Protein AF-A0A956HG38-F1 (afdb_monomer)

Secondary structure (DSSP, 8-state):
-PPPPHHHHHHTHHHHHHHHHHTT-HHHHHHHHHHHHHHHH---HHHHHHHHHHHHHHH--STT--HHHHHHHHHHHHHIIIIISPPPHHHHHHHHHHHHHHTTTS--SSTT-HHHHHHHHTHHHHHHHHHHHHT-HHHHHHHHHHHS---S----HHHHHHHHHHHHHHH-HHHHGGGS---

Structure (mmCIF, N/CA/C/O backbone):
data_AF-A0A956HG38-F1
#
_entry.id   AF-A0A956HG38-F1
#
loop_
_atom_site.group_PDB
_atom_site.id
_atom_site.type_symbol
_atom_site.label_atom_id
_atom_site.label_alt_id
_atom_site.label_comp_id
_atom_site.label_asym_id
_atom_site.label_entity_id
_atom_site.label_seq_id
_atom_site.pdbx_PDB_ins_code
_atom_site.Cartn_x
_atom_site.Cartn_y
_atom_site.Cartn_z
_atom_site.occupancy
_atom_site.B_iso_or_equiv
_atom_site.auth_seq_id
_atom_site.auth_comp_id
_atom_site.auth_asym_id
_atom_site.auth_atom_id
_atom_site.pdbx_PDB_model_num
ATOM 1 N N . VAL A 1 1 ? 8.604 -16.630 -31.927 1.00 49.53 1 VAL A N 1
ATOM 2 C CA . VAL A 1 1 ? 7.877 -15.345 -31.767 1.00 49.53 1 VAL A CA 1
ATOM 3 C C . VAL A 1 1 ? 8.533 -14.344 -32.700 1.00 49.53 1 VAL A C 1
ATOM 5 O O . VAL A 1 1 ? 9.736 -14.161 -32.573 1.00 49.53 1 VAL A O 1
ATOM 8 N N . ALA A 1 2 ? 7.805 -13.792 -33.674 1.00 52.50 2 ALA A N 1
ATOM 9 C CA . ALA A 1 2 ? 8.362 -12.827 -34.626 1.00 52.50 2 ALA A CA 1
ATOM 10 C C . ALA A 1 2 ? 8.929 -11.596 -33.894 1.00 52.50 2 ALA A C 1
ATOM 12 O O . ALA A 1 2 ? 8.353 -11.152 -32.895 1.00 52.50 2 ALA A O 1
ATOM 13 N N . ALA A 1 3 ? 10.058 -11.071 -34.376 1.00 58.41 3 ALA A N 1
ATOM 14 C CA . ALA A 1 3 ? 10.625 -9.826 -33.874 1.00 58.41 3 ALA A CA 1
ATOM 15 C C . ALA A 1 3 ? 9.595 -8.701 -34.065 1.00 58.41 3 ALA A C 1
ATOM 17 O O . ALA A 1 3 ? 9.049 -8.531 -35.154 1.00 58.41 3 ALA A O 1
ATOM 18 N N . ARG A 1 4 ? 9.265 -7.988 -32.984 1.00 65.38 4 ARG A N 1
ATOM 19 C CA . ARG A 1 4 ? 8.271 -6.906 -33.015 1.00 65.38 4 ARG A CA 1
ATOM 20 C C . ARG A 1 4 ? 8.889 -5.654 -33.634 1.00 65.38 4 ARG A C 1
ATOM 22 O O . ARG A 1 4 ? 10.075 -5.409 -33.432 1.00 65.38 4 ARG A O 1
ATOM 29 N N . ASP A 1 5 ? 8.076 -4.865 -34.339 1.00 76.06 5 ASP A N 1
ATOM 30 C CA . ASP A 1 5 ? 8.468 -3.543 -34.841 1.00 76.06 5 ASP A CA 1
ATOM 31 C C . ASP A 1 5 ? 8.999 -2.682 -33.673 1.00 76.06 5 ASP A C 1
ATOM 33 O O . ASP A 1 5 ? 8.252 -2.435 -32.716 1.00 76.06 5 ASP A O 1
ATOM 37 N N . PRO A 1 6 ? 10.262 -2.218 -33.735 1.00 74.19 6 PRO A N 1
ATOM 38 C CA . PRO A 1 6 ? 10.878 -1.415 -32.682 1.00 74.19 6 PRO A CA 1
ATOM 39 C C . PRO A 1 6 ? 10.089 -0.150 -32.318 1.00 74.19 6 PRO A C 1
ATOM 41 O O . PRO A 1 6 ? 10.033 0.222 -31.146 1.00 74.19 6 PRO A O 1
ATOM 44 N N . LYS A 1 7 ? 9.430 0.499 -33.288 1.00 74.56 7 LYS A N 1
ATOM 45 C CA . LYS A 1 7 ? 8.642 1.720 -33.047 1.00 74.56 7 LYS A CA 1
ATOM 46 C C . LYS A 1 7 ? 7.366 1.427 -32.266 1.00 74.56 7 LYS A C 1
ATOM 48 O O . LYS A 1 7 ? 6.965 2.214 -31.409 1.00 74.56 7 LYS A O 1
ATOM 53 N N . LEU A 1 8 ? 6.717 0.301 -32.557 1.00 76.12 8 LEU A N 1
ATOM 54 C CA . LEU A 1 8 ? 5.540 -0.145 -31.811 1.00 76.12 8 LEU A CA 1
ATOM 55 C C . LEU A 1 8 ? 5.917 -0.601 -30.398 1.00 76.12 8 LEU A C 1
ATOM 57 O O . LEU A 1 8 ? 5.174 -0.311 -29.461 1.00 76.12 8 LEU A O 1
ATOM 61 N N . ASP A 1 9 ? 7.068 -1.260 -30.224 1.00 76.75 9 ASP A N 1
ATOM 62 C CA . ASP A 1 9 ? 7.532 -1.676 -28.894 1.00 76.75 9 ASP A CA 1
ATOM 63 C C . ASP A 1 9 ? 7.852 -0.468 -27.999 1.00 76.75 9 ASP A C 1
ATOM 65 O O . ASP A 1 9 ? 7.471 -0.472 -26.830 1.00 76.75 9 ASP A O 1
ATOM 69 N N . ALA A 1 10 ? 8.439 0.600 -28.556 1.00 77.12 10 ALA A N 1
ATOM 70 C CA . ALA A 1 10 ? 8.682 1.853 -27.834 1.00 77.12 10 ALA A CA 1
ATOM 71 C C . ALA A 1 10 ? 7.375 2.545 -27.405 1.00 77.12 10 ALA A C 1
ATOM 73 O O . ALA A 1 10 ? 7.200 2.886 -26.236 1.00 77.12 10 ALA A O 1
ATOM 74 N N . ARG A 1 11 ? 6.401 2.684 -28.318 1.00 83.06 11 ARG A N 1
ATOM 75 C CA . ARG A 1 11 ? 5.104 3.330 -28.023 1.00 83.06 11 ARG A CA 1
ATOM 76 C C . ARG A 1 11 ? 4.266 2.582 -26.990 1.00 83.06 11 ARG A C 1
ATOM 78 O O . ARG A 1 11 ? 3.464 3.193 -26.291 1.00 83.06 11 ARG A O 1
ATOM 85 N N . LEU A 1 12 ? 4.424 1.263 -26.909 1.00 90.69 12 LEU A N 1
ATOM 86 C CA . LEU A 1 12 ? 3.656 0.405 -26.008 1.00 90.69 12 LEU A CA 1
ATOM 87 C C . LEU A 1 12 ? 4.465 -0.060 -24.796 1.00 90.69 12 LEU A C 1
ATOM 89 O O . LEU A 1 12 ? 3.971 -0.898 -24.041 1.00 90.69 12 LEU A O 1
ATOM 93 N N . ALA A 1 13 ? 5.677 0.460 -24.582 1.00 92.00 13 ALA A N 1
ATOM 94 C CA . ALA A 1 13 ? 6.571 -0.021 -23.534 1.00 92.00 13 ALA A CA 1
ATOM 95 C C . ALA A 1 13 ? 5.921 0.049 -22.145 1.00 92.00 13 ALA A C 1
ATOM 97 O O . ALA A 1 13 ? 5.995 -0.918 -21.386 1.00 92.00 13 ALA A O 1
ATOM 98 N N . VAL A 1 14 ? 5.208 1.140 -21.843 1.00 94.44 14 VAL A N 1
ATOM 99 C CA . VAL A 1 14 ? 4.508 1.297 -20.561 1.00 94.44 14 VAL A CA 1
ATOM 100 C C . VAL A 1 14 ? 3.380 0.279 -20.407 1.00 94.44 14 VAL A C 1
ATOM 102 O O . VAL A 1 14 ? 3.349 -0.463 -19.426 1.00 94.44 14 VAL A O 1
ATOM 105 N N . THR A 1 15 ? 2.492 0.177 -21.400 1.00 95.44 15 THR A N 1
ATOM 106 C CA . THR A 1 15 ? 1.381 -0.789 -21.399 1.00 95.44 15 THR A CA 1
ATOM 107 C C . THR A 1 15 ? 1.889 -2.220 -21.277 1.00 95.44 15 THR A C 1
ATOM 109 O O . THR A 1 15 ? 1.387 -3.001 -20.471 1.00 95.44 15 THR A O 1
ATOM 112 N N . ARG A 1 16 ? 2.932 -2.564 -22.034 1.00 95.00 16 ARG A N 1
ATOM 113 C CA . ARG A 1 16 ? 3.568 -3.877 -21.975 1.00 95.00 16 ARG A CA 1
ATOM 114 C C . ARG A 1 16 ? 4.166 -4.143 -20.599 1.00 95.00 16 ARG A C 1
ATOM 116 O O . ARG A 1 16 ? 3.984 -5.242 -20.088 1.00 95.00 16 ARG A O 1
ATOM 123 N N . GLY A 1 17 ? 4.816 -3.152 -19.993 1.00 96.12 17 GLY A N 1
ATOM 124 C CA . GLY A 1 17 ? 5.355 -3.271 -18.642 1.00 96.12 17 GLY A CA 1
ATOM 125 C C . GLY A 1 17 ? 4.257 -3.534 -17.613 1.00 96.12 17 GLY A C 1
ATOM 126 O O . GLY A 1 17 ? 4.391 -4.432 -16.789 1.00 96.12 17 GLY A O 1
ATOM 127 N N . MET A 1 18 ? 3.118 -2.844 -17.715 1.00 96.88 18 MET A N 1
ATOM 128 C CA . MET A 1 18 ? 1.954 -3.115 -16.862 1.00 96.88 18 MET A CA 1
ATOM 129 C C . MET A 1 18 ? 1.393 -4.530 -17.073 1.00 96.88 18 MET A C 1
ATOM 131 O O . MET A 1 18 ? 1.024 -5.189 -16.104 1.00 96.88 18 MET A O 1
ATOM 135 N N . CYS A 1 19 ? 1.339 -5.024 -18.314 1.00 96.00 19 CYS A N 1
ATOM 136 C CA . CYS A 1 19 ? 0.931 -6.403 -18.593 1.00 96.00 19 CYS A CA 1
ATOM 137 C C . CYS A 1 19 ? 1.920 -7.424 -18.017 1.00 96.00 19 CYS A C 1
ATOM 139 O O . CYS A 1 19 ? 1.486 -8.415 -17.439 1.00 96.00 19 CYS A O 1
ATOM 141 N N . GLU A 1 20 ? 3.229 -7.179 -18.137 1.00 96.44 20 GLU A N 1
ATOM 142 C CA . GLU A 1 20 ? 4.283 -8.011 -17.541 1.00 96.44 20 GLU A CA 1
ATOM 143 C C . GLU A 1 20 ? 4.095 -8.105 -16.015 1.00 96.44 20 GLU A C 1
ATOM 145 O O . GLU A 1 20 ? 4.070 -9.207 -15.468 1.00 96.44 20 GLU A O 1
ATOM 150 N N . MET A 1 21 ? 3.827 -6.982 -15.342 1.00 97.50 21 MET A N 1
ATOM 151 C CA . MET A 1 21 ? 3.524 -6.947 -13.904 1.00 97.50 21 MET A CA 1
ATOM 152 C C . MET A 1 21 ? 2.291 -7.779 -13.520 1.00 97.50 21 MET A C 1
ATOM 154 O O . MET A 1 21 ? 2.310 -8.473 -12.500 1.00 97.50 21 MET A O 1
ATOM 158 N N . LEU A 1 22 ? 1.231 -7.729 -14.334 1.00 95.94 22 LEU A N 1
ATOM 159 C CA . LEU A 1 22 ? -0.016 -8.458 -14.085 1.00 95.94 22 LEU A CA 1
ATOM 160 C C . LEU A 1 22 ? 0.140 -9.978 -14.223 1.00 95.94 22 LEU A C 1
ATOM 162 O O . LEU A 1 22 ? -0.567 -10.716 -13.543 1.00 95.94 22 LEU A O 1
ATOM 166 N N . VAL A 1 23 ? 1.061 -10.448 -15.070 1.00 95.69 23 VAL A N 1
ATOM 167 C CA . VAL A 1 23 ? 1.338 -11.886 -15.261 1.00 95.69 23 VAL A CA 1
ATOM 168 C C . VAL A 1 23 ? 2.473 -12.407 -14.369 1.00 95.69 23 VAL A C 1
ATOM 170 O O . VAL A 1 23 ? 2.989 -13.497 -14.604 1.00 95.69 23 VAL A O 1
ATOM 173 N N . GLY A 1 24 ? 2.880 -11.639 -13.353 1.00 94.75 24 GLY A N 1
ATOM 174 C CA . GLY A 1 24 ? 3.897 -12.048 -12.376 1.00 94.75 24 GLY A CA 1
ATOM 175 C C . GLY A 1 24 ? 5.346 -11.755 -12.770 1.00 94.75 24 GLY A C 1
ATOM 176 O O . GLY A 1 24 ? 6.260 -12.264 -12.127 1.00 94.75 24 GLY A O 1
ATOM 177 N N . ARG A 1 25 ? 5.572 -10.929 -13.797 1.00 97.00 25 ARG A N 1
ATOM 178 C CA . ARG A 1 25 ? 6.892 -10.401 -14.193 1.00 97.00 25 ARG A CA 1
ATOM 179 C C . ARG A 1 25 ? 7.023 -8.928 -13.793 1.00 97.00 25 ARG A C 1
ATOM 181 O O . ARG A 1 25 ? 7.245 -8.043 -14.622 1.00 97.00 25 ARG A O 1
ATOM 188 N N . CYS A 1 26 ? 6.822 -8.663 -12.510 1.00 97.25 26 CYS A N 1
ATOM 189 C CA . CYS A 1 26 ? 6.911 -7.356 -11.878 1.00 97.25 26 CYS A CA 1
ATOM 190 C C . CYS A 1 26 ? 8.256 -6.657 -12.124 1.00 97.25 26 CYS A C 1
ATOM 192 O O . CYS A 1 26 ? 8.255 -5.489 -12.522 1.00 97.25 26 CYS A O 1
ATOM 194 N N . GLN A 1 27 ? 9.400 -7.333 -11.949 1.00 97.62 27 GLN A N 1
ATOM 195 C CA . GLN A 1 27 ? 10.702 -6.665 -12.109 1.00 97.62 27 GLN A CA 1
ATOM 196 C C . GLN A 1 27 ? 10.998 -6.327 -13.570 1.00 97.62 27 GLN A C 1
ATOM 198 O O . GLN A 1 27 ? 11.537 -5.257 -13.856 1.00 97.62 27 GLN A O 1
ATOM 203 N N . ASP A 1 28 ? 10.618 -7.207 -14.500 1.00 96.69 28 ASP A N 1
ATOM 204 C CA . ASP A 1 28 ? 10.718 -6.921 -15.935 1.00 96.69 28 ASP A CA 1
ATOM 205 C C . ASP A 1 28 ? 9.870 -5.710 -16.319 1.00 96.69 28 ASP A C 1
ATOM 207 O O . ASP A 1 28 ? 10.372 -4.784 -16.963 1.00 96.69 28 ASP A O 1
ATOM 211 N N . GLY A 1 29 ? 8.618 -5.679 -15.854 1.00 96.88 29 GLY A N 1
ATOM 212 C CA . GLY A 1 29 ? 7.723 -4.561 -16.104 1.00 96.88 29 GLY A CA 1
ATOM 213 C C . GLY A 1 29 ? 8.260 -3.250 -15.534 1.00 96.88 29 GLY A C 1
ATOM 214 O O . GLY A 1 29 ? 8.259 -2.238 -16.235 1.00 96.88 29 GLY A O 1
ATOM 215 N N . LYS A 1 30 ? 8.787 -3.255 -14.297 1.00 97.75 30 LYS A N 1
ATOM 216 C CA . LYS A 1 30 ? 9.396 -2.061 -13.685 1.00 97.75 30 LYS A CA 1
ATOM 217 C C . LYS A 1 30 ? 10.586 -1.561 -14.495 1.00 97.75 30 LYS A C 1
ATOM 219 O O . LYS A 1 30 ? 10.639 -0.376 -14.813 1.00 97.75 30 LYS A O 1
ATOM 224 N N . ARG A 1 31 ? 11.510 -2.452 -14.874 1.00 97.50 31 ARG A N 1
ATOM 225 C CA . ARG A 1 31 ? 12.676 -2.090 -15.699 1.00 97.50 31 ARG A CA 1
ATOM 226 C C . ARG A 1 31 ? 12.258 -1.489 -17.033 1.00 97.50 31 ARG A C 1
ATOM 228 O O . ARG A 1 31 ? 12.815 -0.471 -17.434 1.00 97.50 31 ARG A O 1
ATOM 235 N N . ARG A 1 32 ? 11.270 -2.086 -17.706 1.00 96.25 32 ARG A N 1
ATOM 236 C CA . ARG A 1 32 ? 10.756 -1.582 -18.984 1.00 96.25 32 ARG A CA 1
ATOM 237 C C . ARG A 1 32 ? 10.176 -0.177 -18.844 1.00 96.25 32 ARG A C 1
ATOM 239 O O . ARG A 1 32 ? 10.509 0.692 -19.643 1.00 96.25 32 ARG A O 1
ATOM 246 N N . ILE A 1 33 ? 9.330 0.040 -17.838 1.00 97.12 33 ILE A N 1
ATOM 247 C CA . ILE A 1 33 ? 8.699 1.342 -17.595 1.00 97.12 33 ILE A CA 1
ATOM 248 C C . ILE A 1 33 ? 9.748 2.393 -17.226 1.00 97.12 33 ILE A C 1
ATOM 250 O O . ILE A 1 33 ? 9.752 3.473 -17.810 1.00 97.12 33 ILE A O 1
ATOM 254 N N . ALA A 1 34 ? 10.660 2.077 -16.303 1.00 97.50 34 ALA A N 1
ATOM 255 C CA . ALA A 1 34 ? 11.712 3.000 -15.889 1.00 97.50 34 ALA A CA 1
ATOM 256 C C . ALA A 1 34 ? 12.604 3.396 -17.074 1.00 97.50 34 ALA A C 1
ATOM 258 O O . ALA A 1 34 ? 12.871 4.577 -17.272 1.00 97.50 34 ALA A O 1
ATOM 259 N N . ARG A 1 35 ? 13.006 2.423 -17.901 1.00 96.00 35 ARG A N 1
ATOM 260 C CA . ARG A 1 35 ? 13.781 2.675 -19.118 1.00 96.00 35 ARG A CA 1
ATOM 261 C C . ARG A 1 35 ? 13.039 3.595 -20.087 1.00 96.00 35 ARG A C 1
ATOM 263 O O . ARG A 1 35 ? 13.630 4.554 -20.563 1.00 96.00 35 ARG A O 1
ATOM 270 N N . TRP A 1 36 ? 11.753 3.345 -20.332 1.00 95.50 36 TRP A N 1
ATOM 271 C CA . TRP A 1 36 ? 10.947 4.195 -21.210 1.00 95.50 36 TRP A CA 1
ATOM 272 C C . TRP A 1 36 ? 10.886 5.644 -20.710 1.00 95.50 36 TRP A C 1
ATOM 274 O O . TRP A 1 36 ? 11.104 6.565 -21.488 1.00 95.50 36 TRP A O 1
ATOM 284 N N . TYR A 1 37 ? 10.664 5.867 -19.410 1.00 95.88 37 TYR A N 1
ATOM 285 C CA . TYR A 1 37 ? 10.679 7.225 -18.853 1.00 95.88 37 TYR A CA 1
ATOM 286 C C . TYR A 1 37 ? 12.055 7.893 -18.987 1.00 95.88 37 TYR A C 1
ATOM 288 O O . TYR A 1 37 ? 12.127 9.086 -19.287 1.00 95.88 37 TYR A O 1
ATOM 296 N N . GLN A 1 38 ? 13.145 7.147 -18.800 1.00 95.81 38 GLN A N 1
ATOM 297 C CA . GLN A 1 38 ? 14.496 7.679 -18.994 1.00 95.81 38 GLN A CA 1
ATOM 298 C C . GLN A 1 38 ? 14.739 8.082 -20.452 1.00 95.81 38 GLN A C 1
ATOM 300 O O . GLN A 1 38 ? 15.140 9.211 -20.705 1.00 95.81 38 GLN A O 1
ATOM 305 N N . GLU A 1 39 ? 14.465 7.189 -21.402 1.00 93.25 39 GLU A N 1
ATOM 306 C CA . GLU A 1 39 ? 14.799 7.387 -22.818 1.00 93.25 39 GLU A CA 1
ATOM 307 C C . GLU A 1 39 ? 13.849 8.376 -23.515 1.00 93.25 39 GLU A C 1
ATOM 309 O O . GLU A 1 39 ? 14.304 9.270 -24.223 1.00 93.25 39 GLU A O 1
ATOM 314 N N . GLU A 1 40 ? 12.537 8.263 -23.292 1.00 92.75 40 GLU A N 1
ATOM 315 C CA . GLU A 1 40 ? 11.526 9.009 -24.061 1.00 92.75 40 GLU A CA 1
ATOM 316 C C . GLU A 1 40 ? 11.105 10.324 -23.398 1.00 92.75 40 GLU A C 1
ATOM 318 O O . GLU A 1 40 ? 10.642 11.242 -24.071 1.00 92.75 40 GLU A O 1
ATOM 323 N N . THR A 1 41 ? 11.246 10.433 -22.072 1.00 92.38 41 THR A N 1
ATOM 324 C CA . THR A 1 41 ? 10.867 11.651 -21.328 1.00 92.38 41 THR A CA 1
ATOM 325 C C . THR A 1 41 ? 12.059 12.376 -20.709 1.00 92.38 41 THR A C 1
ATOM 327 O O . THR A 1 41 ? 11.870 13.387 -20.036 1.00 92.38 41 THR A O 1
ATOM 330 N N . ASN A 1 42 ? 13.281 11.871 -20.930 1.00 94.69 42 ASN A N 1
ATOM 331 C CA . ASN A 1 42 ? 14.518 12.376 -20.331 1.00 94.69 42 ASN A CA 1
ATOM 332 C C . ASN A 1 42 ? 14.429 12.498 -18.794 1.00 94.69 42 ASN A C 1
ATOM 334 O O . ASN A 1 42 ? 14.944 13.437 -18.182 1.00 94.69 42 ASN A O 1
ATOM 338 N N . MET A 1 43 ? 13.701 11.574 -18.159 1.00 96.50 43 MET A N 1
ATOM 339 C CA . MET A 1 43 ? 13.501 11.570 -16.713 1.00 96.50 43 MET A CA 1
ATOM 340 C C . MET A 1 43 ? 14.752 11.051 -16.004 1.00 96.50 43 MET A C 1
ATOM 342 O O . MET A 1 43 ? 15.304 10.022 -16.390 1.00 96.50 43 MET A O 1
ATOM 346 N N . HIS A 1 44 ? 15.157 11.713 -14.913 1.00 96.12 44 HIS A N 1
ATOM 347 C CA . HIS A 1 44 ? 16.272 11.249 -14.082 1.00 96.12 44 HIS A CA 1
ATOM 348 C C . HIS A 1 44 ? 16.062 9.785 -13.630 1.00 96.12 44 HIS A C 1
ATOM 350 O O . HIS A 1 44 ? 14.938 9.451 -13.228 1.00 96.12 44 HIS A O 1
ATOM 356 N N . PRO A 1 45 ? 17.099 8.919 -13.639 1.00 94.94 45 PRO A N 1
ATOM 357 C CA . PRO A 1 45 ? 16.948 7.485 -13.376 1.00 94.94 45 PRO A CA 1
ATOM 358 C C . PRO A 1 45 ? 16.211 7.145 -12.079 1.00 94.94 45 PRO A C 1
ATOM 360 O O . PRO A 1 45 ? 15.334 6.282 -12.077 1.00 94.94 45 PRO A O 1
ATOM 363 N N . GLU A 1 46 ? 16.501 7.864 -10.995 1.00 91.62 46 GLU A N 1
ATOM 364 C CA . GLU A 1 46 ? 15.844 7.664 -9.696 1.00 91.62 46 GLU A CA 1
ATOM 365 C C . GLU A 1 46 ? 14.341 7.966 -9.757 1.00 91.62 46 GLU A C 1
ATOM 367 O O . GLU A 1 46 ? 13.517 7.181 -9.288 1.00 91.62 46 GLU A O 1
ATOM 372 N N . ARG A 1 47 ? 13.955 9.066 -10.417 1.00 92.00 47 ARG A N 1
ATOM 373 C CA . ARG A 1 47 ? 12.546 9.443 -10.583 1.00 92.00 47 ARG A CA 1
ATOM 374 C C . ARG A 1 47 ? 11.807 8.460 -11.491 1.00 92.00 47 ARG A C 1
ATOM 376 O O . ARG A 1 47 ? 10.645 8.139 -11.233 1.00 92.00 47 ARG A O 1
ATOM 383 N N . ALA A 1 48 ? 12.476 7.952 -12.523 1.00 95.81 48 ALA A N 1
ATOM 384 C CA . ALA A 1 48 ? 11.922 6.933 -13.406 1.00 95.81 48 ALA A CA 1
ATOM 385 C C . ALA A 1 48 ? 11.696 5.605 -12.668 1.00 95.81 48 ALA A C 1
ATOM 387 O O . ALA A 1 48 ? 10.646 4.980 -12.833 1.00 95.81 48 ALA A O 1
ATOM 388 N N . ALA A 1 49 ? 12.636 5.205 -11.806 1.00 94.38 49 ALA A N 1
ATOM 389 C CA . ALA A 1 49 ? 12.496 4.028 -10.954 1.00 94.38 49 ALA A CA 1
ATOM 390 C C . ALA A 1 49 ? 11.333 4.178 -9.956 1.00 94.38 49 ALA A C 1
ATOM 392 O O . ALA A 1 49 ? 10.479 3.293 -9.889 1.00 94.38 49 ALA A O 1
ATOM 393 N N . ALA A 1 50 ? 11.232 5.316 -9.263 1.00 91.88 50 ALA A N 1
ATOM 394 C CA . 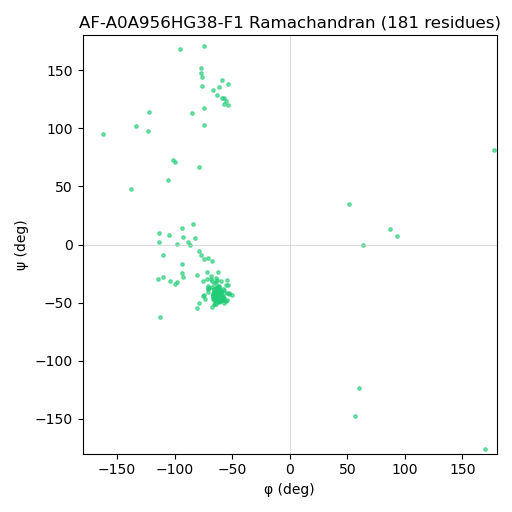ALA A 1 50 ? 10.132 5.601 -8.335 1.00 91.88 50 ALA A CA 1
ATOM 395 C C . ALA A 1 50 ? 8.758 5.643 -9.035 1.00 91.88 50 ALA A C 1
ATOM 397 O O . ALA A 1 50 ? 7.749 5.172 -8.503 1.00 91.88 50 ALA A O 1
ATOM 398 N N . THR A 1 51 ? 8.709 6.153 -10.270 1.00 94.31 51 THR A N 1
ATOM 399 C CA . THR A 1 51 ? 7.489 6.149 -11.093 1.00 94.31 51 THR A CA 1
ATOM 400 C C . THR A 1 51 ? 7.081 4.722 -11.464 1.00 94.31 51 THR A C 1
ATOM 402 O O . THR A 1 51 ? 5.917 4.345 -11.308 1.00 94.31 51 THR A O 1
ATOM 405 N N . ALA A 1 52 ? 8.034 3.897 -11.908 1.00 96.31 52 ALA A N 1
ATOM 406 C CA . ALA A 1 52 ? 7.784 2.489 -12.204 1.00 96.31 52 ALA A CA 1
ATOM 407 C C . ALA A 1 52 ? 7.326 1.708 -10.960 1.00 96.31 52 ALA A C 1
ATOM 409 O O . ALA A 1 52 ? 6.436 0.865 -11.065 1.00 96.31 52 ALA A O 1
ATOM 410 N N . GLU A 1 53 ? 7.882 2.012 -9.787 1.00 94.88 53 GLU A N 1
ATOM 411 C CA . GLU A 1 53 ? 7.476 1.430 -8.505 1.00 94.88 53 GLU A CA 1
ATOM 412 C C . GLU A 1 53 ? 6.054 1.841 -8.095 1.00 94.88 53 GLU A C 1
ATOM 414 O O . GLU A 1 53 ? 5.247 0.997 -7.703 1.00 94.88 53 GLU A O 1
ATOM 419 N N . SER A 1 54 ? 5.696 3.113 -8.269 1.00 93.44 54 SER A N 1
ATOM 420 C CA . SER A 1 54 ? 4.333 3.590 -8.007 1.00 93.44 54 SER A CA 1
ATOM 421 C C . SER A 1 54 ? 3.304 2.894 -8.905 1.00 93.44 54 SER A C 1
ATOM 423 O O . SER A 1 54 ? 2.224 2.517 -8.449 1.00 93.44 54 SER A O 1
ATOM 425 N N . ILE A 1 55 ? 3.646 2.645 -10.173 1.00 96.19 55 ILE A N 1
ATOM 426 C CA . ILE A 1 55 ? 2.809 1.843 -11.077 1.00 96.19 55 ILE A CA 1
ATOM 427 C C . ILE A 1 55 ? 2.751 0.384 -10.602 1.00 96.19 55 ILE A C 1
ATOM 429 O O . ILE A 1 55 ? 1.664 -0.204 -10.553 1.00 96.19 55 ILE A O 1
ATOM 433 N N . ALA A 1 56 ? 3.890 -0.189 -10.209 1.00 96.25 56 ALA A N 1
ATOM 434 C CA . ALA A 1 56 ? 3.997 -1.557 -9.710 1.00 96.25 56 ALA A CA 1
ATOM 435 C C . ALA A 1 56 ? 3.121 -1.813 -8.477 1.00 96.25 56 ALA A C 1
ATOM 437 O O . ALA A 1 56 ? 2.470 -2.857 -8.427 1.00 96.25 56 ALA A O 1
ATOM 438 N N . ALA A 1 57 ? 2.999 -0.848 -7.559 1.00 94.81 57 ALA A N 1
ATOM 439 C CA . ALA A 1 57 ? 2.101 -0.942 -6.404 1.00 94.81 57 ALA A CA 1
ATOM 440 C C . ALA A 1 57 ? 0.646 -1.252 -6.809 1.00 94.81 57 ALA A C 1
ATOM 442 O O . ALA A 1 57 ? -0.065 -1.960 -6.101 1.00 94.81 57 ALA A O 1
ATOM 443 N N . THR A 1 58 ? 0.209 -0.802 -7.990 1.00 94.62 58 THR A N 1
ATOM 444 C CA . THR A 1 58 ? -1.149 -1.066 -8.497 1.00 94.62 58 THR A CA 1
ATOM 445 C C . THR A 1 58 ? -1.235 -2.312 -9.383 1.00 94.62 58 THR A C 1
ATOM 447 O O . THR A 1 58 ? -2.284 -2.962 -9.444 1.00 94.62 58 THR A O 1
ATOM 450 N N . ARG A 1 59 ? -0.147 -2.686 -10.074 1.00 95.44 59 ARG A N 1
ATOM 451 C CA . ARG A 1 59 ? -0.166 -3.690 -11.159 1.00 95.44 59 ARG A CA 1
ATOM 452 C C . ARG A 1 59 ? 0.517 -5.008 -10.847 1.00 95.44 59 ARG A C 1
ATOM 454 O O . ARG A 1 59 ? 0.113 -6.015 -11.418 1.00 95.44 59 ARG A O 1
ATOM 461 N N . CYS A 1 60 ? 1.518 -5.037 -9.976 1.00 95.62 60 CYS A N 1
ATOM 462 C CA . CYS A 1 60 ? 2.247 -6.270 -9.711 1.00 95.62 60 CYS A CA 1
ATOM 463 C C . CYS A 1 60 ? 1.355 -7.304 -9.024 1.00 95.62 60 CYS A C 1
ATOM 465 O O . CYS A 1 60 ? 0.604 -6.990 -8.093 1.00 95.62 60 CYS A O 1
ATOM 467 N N . ARG A 1 61 ? 1.401 -8.541 -9.525 1.00 89.50 61 ARG A N 1
ATOM 468 C CA . ARG A 1 61 ? 0.645 -9.684 -9.003 1.00 89.50 61 ARG A CA 1
ATOM 469 C C . ARG A 1 61 ? 1.573 -10.891 -8.874 1.00 89.50 61 ARG A C 1
ATOM 471 O O . ARG A 1 61 ? 1.863 -11.556 -9.860 1.00 89.50 61 ARG A O 1
ATOM 478 N N . GLY A 1 62 ? 2.022 -11.180 -7.651 1.00 86.50 62 GLY A N 1
ATOM 479 C CA . GLY A 1 62 ? 2.842 -12.361 -7.355 1.00 86.50 62 GLY A CA 1
ATOM 480 C C . GLY A 1 62 ? 4.132 -12.447 -8.182 1.00 86.50 62 GLY A C 1
ATOM 481 O O . GLY A 1 62 ? 4.732 -11.424 -8.519 1.00 86.50 62 GLY A O 1
ATOM 482 N N . GLY A 1 63 ? 4.555 -13.677 -8.481 1.00 92.88 63 GLY A N 1
ATOM 483 C CA . GLY A 1 63 ? 5.737 -13.968 -9.292 1.00 92.88 63 GLY A CA 1
ATOM 484 C C . GLY A 1 63 ? 7.027 -13.409 -8.691 1.00 92.88 63 GLY A C 1
ATOM 485 O O . GLY A 1 63 ? 7.344 -13.708 -7.543 1.00 92.88 63 GLY A O 1
ATOM 486 N N . ASP A 1 64 ? 7.750 -12.587 -9.450 1.00 95.50 64 ASP A N 1
ATOM 487 C CA . ASP A 1 64 ? 9.025 -11.971 -9.041 1.00 95.50 64 ASP A CA 1
ATOM 488 C C . ASP A 1 64 ? 8.861 -10.667 -8.218 1.00 95.50 64 ASP A C 1
ATOM 490 O O . ASP A 1 64 ? 9.795 -9.870 -8.090 1.00 95.50 64 ASP A O 1
ATOM 494 N N . SER A 1 65 ? 7.671 -10.416 -7.662 1.00 95.31 65 SER A N 1
ATOM 495 C CA . SER A 1 65 ? 7.414 -9.271 -6.778 1.00 95.31 65 SER A CA 1
ATOM 496 C C . SER A 1 65 ? 8.261 -9.353 -5.502 1.00 95.31 65 SER A C 1
ATOM 498 O O . SER A 1 65 ? 8.228 -10.355 -4.786 1.00 95.31 65 SER A O 1
ATOM 500 N N . THR A 1 66 ? 8.981 -8.278 -5.178 1.00 95.81 66 THR A N 1
ATOM 501 C CA . THR A 1 66 ? 9.781 -8.185 -3.947 1.00 95.81 66 THR A CA 1
ATOM 502 C C . THR A 1 66 ? 8.908 -7.971 -2.704 1.00 95.81 66 THR A C 1
ATOM 504 O O . THR A 1 66 ? 7.713 -7.682 -2.793 1.00 95.81 66 THR A O 1
ATOM 507 N N . GLU A 1 67 ? 9.504 -8.063 -1.511 1.00 96.38 67 GLU A N 1
ATOM 508 C CA . GLU A 1 67 ? 8.835 -7.670 -0.262 1.00 96.38 67 GLU A CA 1
ATOM 509 C C . GLU A 1 67 ? 8.356 -6.215 -0.291 1.00 96.38 67 GLU A C 1
ATOM 511 O O . GLU A 1 67 ? 7.234 -5.938 0.129 1.00 96.38 67 GLU A O 1
ATOM 516 N N . ARG A 1 68 ? 9.155 -5.309 -0.869 1.00 95.88 68 ARG A N 1
ATOM 517 C CA . ARG A 1 68 ? 8.779 -3.906 -1.066 1.00 95.88 68 ARG A CA 1
ATOM 518 C C . ARG A 1 68 ? 7.573 -3.769 -1.994 1.00 95.88 68 ARG A C 1
ATOM 520 O O . ARG A 1 68 ? 6.618 -3.091 -1.636 1.00 95.88 68 ARG A O 1
ATOM 527 N N . ASP A 1 69 ? 7.569 -4.467 -3.131 1.00 96.62 69 ASP A N 1
ATOM 528 C CA . ASP A 1 69 ? 6.441 -4.426 -4.077 1.00 96.62 69 ASP A CA 1
ATOM 529 C C . ASP A 1 69 ? 5.137 -4.899 -3.419 1.00 96.62 69 ASP A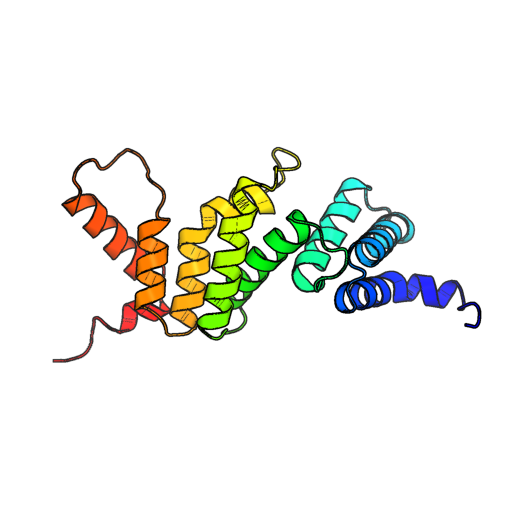 C 1
ATOM 531 O O . ASP A 1 69 ? 4.075 -4.302 -3.604 1.00 96.62 69 ASP A O 1
ATOM 535 N N . ARG A 1 70 ? 5.220 -5.958 -2.606 1.00 96.62 70 ARG A N 1
ATOM 536 C CA . ARG A 1 70 ? 4.079 -6.490 -1.853 1.00 96.62 70 ARG A CA 1
ATOM 537 C C . ARG A 1 70 ? 3.579 -5.525 -0.780 1.00 96.62 70 ARG A C 1
ATOM 539 O O . ARG A 1 70 ? 2.370 -5.330 -0.674 1.00 96.62 70 ARG A O 1
ATOM 546 N N . LEU A 1 71 ? 4.484 -4.886 -0.037 1.00 97.25 71 LEU A N 1
ATOM 547 C CA . LEU A 1 71 ? 4.130 -3.876 0.960 1.00 97.25 71 LEU A CA 1
ATOM 548 C C . LEU A 1 71 ? 3.430 -2.673 0.317 1.00 97.25 71 LEU A C 1
ATOM 550 O O . LEU A 1 71 ? 2.357 -2.271 0.760 1.00 97.25 71 LEU A O 1
ATOM 554 N N . LEU A 1 72 ? 4.009 -2.124 -0.752 1.00 96.44 72 LEU A N 1
ATOM 555 C CA . LEU A 1 72 ? 3.446 -0.963 -1.441 1.00 96.44 72 LEU A CA 1
ATOM 556 C C . LEU A 1 72 ? 2.088 -1.281 -2.073 1.00 96.44 72 LEU A C 1
ATOM 558 O O . LEU A 1 72 ? 1.177 -0.456 -2.016 1.00 96.44 72 LEU A O 1
ATOM 562 N N . ARG A 1 73 ? 1.911 -2.497 -2.603 1.00 96.62 73 ARG A N 1
ATOM 563 C CA . ARG A 1 73 ? 0.600 -2.980 -3.052 1.00 96.62 73 ARG A CA 1
ATOM 564 C C . ARG A 1 73 ? -0.402 -3.065 -1.906 1.00 96.62 73 ARG A C 1
ATOM 566 O O . ARG A 1 73 ? -1.538 -2.641 -2.076 1.00 96.62 73 ARG A O 1
ATOM 573 N N . ALA A 1 74 ? -0.005 -3.586 -0.748 1.00 97.44 74 ALA A N 1
ATOM 574 C CA . ALA A 1 74 ? -0.883 -3.659 0.416 1.00 97.44 74 ALA A CA 1
ATOM 575 C C . ALA A 1 74 ? -1.340 -2.260 0.873 1.00 97.44 74 ALA A C 1
ATOM 577 O O . ALA A 1 74 ? -2.530 -2.044 1.094 1.00 97.44 74 ALA A O 1
ATOM 578 N N . TYR A 1 75 ? -0.427 -1.285 0.928 1.00 97.62 75 TYR A N 1
ATOM 579 C CA . TYR A 1 75 ? -0.776 0.114 1.205 1.00 97.62 75 TYR A CA 1
ATOM 580 C C . TYR A 1 75 ? -1.712 0.702 0.151 1.00 97.62 75 TYR A C 1
ATOM 582 O O . TYR A 1 75 ? -2.679 1.380 0.502 1.00 97.62 75 TYR A O 1
ATOM 590 N N . TYR A 1 76 ? -1.461 0.415 -1.128 1.00 96.62 76 TYR A N 1
ATOM 591 C CA . TYR A 1 76 ? -2.339 0.844 -2.207 1.00 96.62 76 TYR A CA 1
ATOM 592 C C . TYR A 1 76 ? -3.749 0.259 -2.064 1.00 96.62 76 TYR A C 1
AT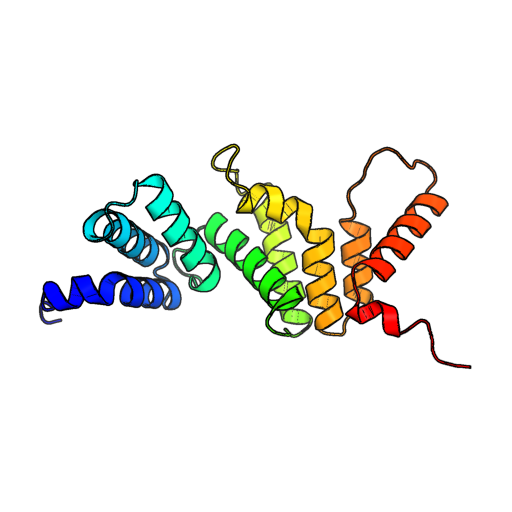OM 594 O O . TYR A 1 76 ? -4.705 1.020 -2.107 1.00 96.62 76 TYR A O 1
ATOM 602 N N . GLU A 1 77 ? -3.902 -1.049 -1.837 1.00 97.25 77 GLU A N 1
ATOM 603 C CA . GLU A 1 77 ? -5.219 -1.690 -1.692 1.00 97.25 77 GLU A CA 1
ATOM 604 C C . GLU A 1 77 ? -6.012 -1.138 -0.497 1.00 97.25 77 GLU A C 1
ATOM 606 O O . GLU A 1 77 ? -7.225 -0.948 -0.599 1.00 97.25 77 GLU A O 1
ATOM 611 N N . LEU A 1 78 ? -5.338 -0.831 0.619 1.00 98.06 78 LEU A N 1
ATOM 612 C CA . LEU A 1 78 ? -5.966 -0.180 1.774 1.00 98.06 78 LEU A CA 1
ATOM 613 C C . LEU A 1 78 ? -6.417 1.249 1.444 1.00 98.06 78 LEU A C 1
ATOM 615 O O . LEU A 1 78 ? -7.537 1.625 1.779 1.00 98.06 78 LEU A O 1
ATOM 619 N N . SER A 1 79 ? -5.566 2.034 0.779 1.00 97.38 79 SER A N 1
ATOM 620 C CA . SER A 1 79 ? -5.876 3.413 0.379 1.00 97.38 79 SER A CA 1
ATOM 621 C C . SER A 1 79 ? -7.003 3.468 -0.657 1.00 97.38 79 SER A C 1
ATOM 623 O O . SER A 1 79 ? -7.966 4.220 -0.506 1.00 97.38 79 SER A O 1
ATOM 625 N N . ASP A 1 80 ? -6.940 2.602 -1.667 1.00 97.19 80 ASP A N 1
ATOM 626 C CA . ASP A 1 80 ? -7.991 2.416 -2.662 1.00 97.19 80 ASP A CA 1
ATOM 627 C C . ASP A 1 80 ? -9.313 2.039 -1.982 1.00 97.19 80 ASP A C 1
ATOM 629 O O . ASP A 1 80 ? -10.341 2.662 -2.245 1.00 97.19 80 ASP A O 1
ATOM 633 N N . GLY A 1 81 ? -9.268 1.094 -1.036 1.00 97.75 81 GLY A N 1
ATOM 634 C CA . GLY A 1 81 ? -10.423 0.655 -0.258 1.00 97.75 81 GLY A CA 1
ATOM 635 C C . GLY A 1 81 ? -11.022 1.702 0.674 1.00 97.75 81 GLY A C 1
ATOM 636 O O . GLY A 1 81 ? -12.240 1.730 0.860 1.00 97.75 81 GLY A O 1
ATOM 637 N N . ALA A 1 82 ? -10.190 2.577 1.232 1.00 97.44 82 ALA A N 1
ATOM 638 C CA . ALA A 1 82 ? -10.621 3.681 2.075 1.00 97.44 82 ALA A CA 1
ATOM 639 C C . ALA A 1 82 ? -11.277 4.803 1.254 1.00 97.44 82 ALA A C 1
ATOM 641 O O . ALA A 1 82 ? -12.359 5.284 1.602 1.00 97.44 82 ALA A O 1
ATOM 642 N N . 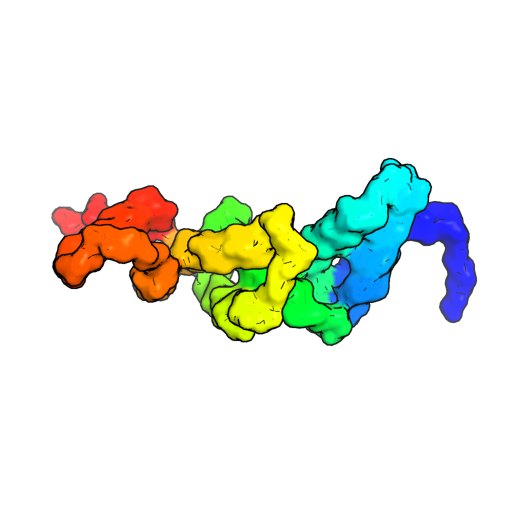PHE A 1 83 ? -10.660 5.208 0.140 1.00 96.19 83 PHE A N 1
ATOM 643 C CA . PHE A 1 83 ? -10.972 6.498 -0.486 1.00 96.19 83 PHE A CA 1
ATOM 644 C C . PHE A 1 83 ? -11.622 6.402 -1.863 1.0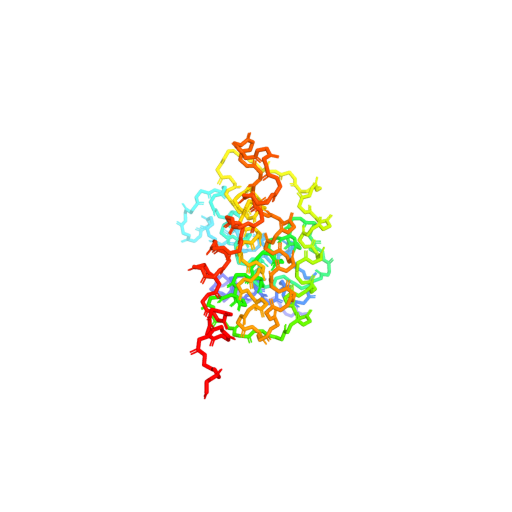0 96.19 83 PHE A C 1
ATOM 646 O O . PHE A 1 83 ? -12.456 7.246 -2.190 1.00 96.19 83 PHE A O 1
ATOM 653 N N . MET A 1 84 ? -11.347 5.358 -2.641 1.00 96.06 84 MET A N 1
ATOM 654 C CA . MET A 1 84 ? -11.758 5.302 -4.046 1.00 96.06 84 MET A CA 1
ATOM 655 C C . MET A 1 84 ? -12.821 4.233 -4.287 1.00 96.06 84 MET A C 1
ATOM 657 O O . MET A 1 84 ? -13.963 4.553 -4.621 1.00 96.06 84 MET A O 1
ATOM 661 N N . ASN A 1 85 ? -12.480 2.971 -4.044 1.00 95.75 85 ASN A N 1
ATOM 662 C CA . ASN A 1 85 ? -13.272 1.813 -4.431 1.00 95.75 85 ASN A CA 1
ATOM 663 C C . ASN A 1 85 ? -13.6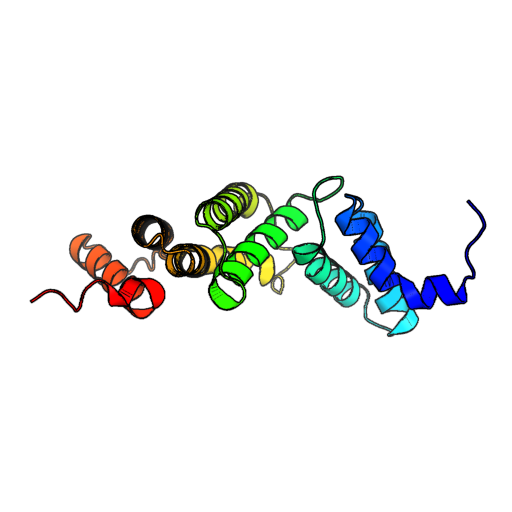27 0.978 -3.204 1.00 95.75 85 ASN A C 1
ATOM 665 O O . ASN A 1 85 ? -12.754 0.371 -2.596 1.00 95.75 85 ASN A O 1
ATOM 669 N N . LYS A 1 86 ? -14.916 0.893 -2.853 1.00 95.69 86 LYS A N 1
ATOM 670 C CA . LYS A 1 86 ? -15.359 0.080 -1.708 1.00 95.69 86 LYS A CA 1
ATOM 671 C C . LYS A 1 86 ? -14.920 -1.381 -1.893 1.00 95.69 86 LYS A C 1
ATOM 673 O O . LYS A 1 86 ? -15.330 -2.031 -2.853 1.00 95.69 86 LYS A O 1
ATOM 678 N N . LYS A 1 87 ? -14.128 -1.895 -0.949 1.00 96.94 87 LYS A N 1
ATOM 679 C CA . LYS A 1 87 ? -13.694 -3.300 -0.882 1.00 96.94 87 LYS A CA 1
ATOM 680 C C . LYS A 1 87 ? -14.604 -4.105 0.045 1.00 96.94 87 LYS A C 1
ATOM 682 O O . LYS A 1 87 ? -15.390 -3.546 0.813 1.00 96.94 87 LYS A O 1
ATOM 687 N N . ARG A 1 88 ? -14.477 -5.431 0.010 1.00 98.06 88 ARG A N 1
ATOM 688 C CA . ARG A 1 88 ? -15.046 -6.319 1.032 1.00 98.06 88 ARG A CA 1
ATOM 689 C C . ARG A 1 88 ? -14.169 -6.290 2.291 1.00 98.06 88 ARG A C 1
ATOM 691 O O . ARG A 1 88 ? -12.950 -6.165 2.163 1.00 98.06 88 ARG A O 1
ATOM 698 N N . PRO A 1 89 ? -14.728 -6.526 3.494 1.00 97.69 89 PRO A N 1
ATOM 699 C CA . PRO A 1 89 ? -13.940 -6.533 4.731 1.00 97.69 89 PRO A CA 1
ATOM 700 C C . PRO A 1 89 ? -12.721 -7.466 4.673 1.00 97.69 89 PRO A C 1
ATOM 702 O O . PRO A 1 89 ? -11.616 -7.066 5.029 1.00 97.69 89 PRO A O 1
ATOM 705 N N . LYS A 1 90 ? -12.887 -8.673 4.110 1.00 98.06 90 LYS A N 1
ATOM 706 C CA . LYS A 1 90 ? -11.795 -9.649 3.945 1.00 98.06 90 LYS A CA 1
ATOM 707 C C . LYS A 1 90 ? -10.634 -9.136 3.086 1.00 98.06 90 LYS A C 1
ATOM 709 O O . LYS A 1 90 ? -9.498 -9.536 3.312 1.00 98.06 90 LYS A O 1
ATOM 714 N N . GLU A 1 91 ? -10.897 -8.267 2.112 1.00 98.12 91 GLU A N 1
ATOM 715 C CA . GLU A 1 91 ? -9.854 -7.694 1.250 1.00 98.12 91 GLU A CA 1
ATOM 716 C C . GLU A 1 91 ? -9.039 -6.642 2.010 1.00 98.12 91 GLU A C 1
ATOM 718 O O . GLU A 1 91 ? -7.811 -6.691 1.978 1.00 98.12 91 GLU A O 1
ATOM 723 N N . CYS A 1 92 ? -9.704 -5.768 2.780 1.00 98.44 92 CYS A N 1
ATOM 724 C CA . CYS A 1 92 ? -9.025 -4.837 3.688 1.00 98.44 92 CYS A CA 1
ATOM 725 C C . CYS A 1 92 ? -8.190 -5.590 4.740 1.00 98.44 92 CYS A C 1
ATOM 727 O O . CYS A 1 92 ? -7.041 -5.237 4.989 1.00 98.44 92 CYS A O 1
ATOM 729 N N . GLN A 1 93 ? -8.739 -6.657 5.334 1.00 98.38 93 GLN A N 1
ATOM 730 C CA . GLN A 1 93 ? -8.038 -7.477 6.331 1.00 98.38 93 GLN A CA 1
ATOM 731 C C . GLN A 1 93 ? -6.804 -8.172 5.745 1.00 98.38 93 GLN A C 1
ATOM 733 O O . GLN A 1 93 ? -5.749 -8.174 6.377 1.00 98.38 93 GLN A O 1
ATOM 738 N N . ALA A 1 94 ? -6.910 -8.731 4.536 1.00 98.19 94 ALA A N 1
ATOM 739 C CA . ALA A 1 94 ? -5.783 -9.373 3.866 1.00 98.19 94 ALA A CA 1
ATOM 740 C C . ALA A 1 94 ? -4.653 -8.374 3.571 1.00 98.19 94 ALA A C 1
ATOM 742 O O . ALA A 1 94 ? -3.494 -8.653 3.878 1.00 98.19 94 ALA A O 1
ATOM 743 N N . ALA A 1 95 ? -4.990 -7.191 3.046 1.00 98.06 95 ALA A N 1
ATOM 744 C CA . ALA A 1 95 ? -4.010 -6.138 2.793 1.00 98.06 95 ALA A CA 1
ATOM 745 C C . ALA A 1 95 ? -3.366 -5.635 4.098 1.00 98.06 95 ALA A C 1
ATOM 747 O O . ALA A 1 95 ? -2.150 -5.472 4.165 1.00 98.06 95 ALA A O 1
ATOM 748 N N . LEU A 1 96 ? -4.146 -5.467 5.171 1.00 98.31 96 LEU A N 1
ATOM 749 C CA . LEU A 1 96 ? -3.624 -5.103 6.489 1.00 98.31 96 LEU A CA 1
ATOM 750 C C . LEU A 1 96 ? -2.653 -6.157 7.042 1.00 98.31 96 LEU A C 1
ATOM 752 O O . LEU A 1 96 ? -1.591 -5.803 7.553 1.00 98.31 96 LEU A O 1
ATOM 756 N N . ALA A 1 97 ? -2.996 -7.441 6.944 1.00 98.12 97 ALA A N 1
ATOM 757 C CA . ALA A 1 97 ? -2.138 -8.523 7.415 1.00 98.12 97 ALA A CA 1
ATOM 758 C C . ALA A 1 97 ? -0.801 -8.557 6.655 1.00 98.12 97 ALA A C 1
ATOM 760 O O . ALA A 1 97 ? 0.260 -8.669 7.272 1.00 98.12 97 ALA A O 1
ATOM 761 N N . GLU A 1 98 ? -0.840 -8.399 5.330 1.00 97.88 98 GLU A N 1
ATOM 762 C CA . GLU A 1 98 ? 0.359 -8.331 4.490 1.00 97.88 98 GLU A CA 1
ATOM 763 C C . GLU A 1 98 ? 1.216 -7.101 4.829 1.00 97.88 98 GLU A C 1
ATOM 765 O O . GLU A 1 98 ? 2.426 -7.229 5.027 1.00 97.88 98 GLU A O 1
ATOM 770 N N . ALA A 1 99 ? 0.589 -5.933 4.998 1.00 97.50 99 ALA A N 1
ATOM 771 C CA . ALA A 1 99 ? 1.262 -4.714 5.430 1.00 97.50 99 ALA A CA 1
ATOM 772 C C . ALA A 1 99 ? 1.963 -4.889 6.788 1.00 97.50 99 ALA A C 1
ATOM 774 O O . ALA A 1 99 ? 3.146 -4.581 6.904 1.00 97.50 99 ALA A O 1
ATOM 775 N N . ARG A 1 100 ? 1.283 -5.449 7.799 1.00 96.25 100 ARG A N 1
ATOM 776 C CA . ARG A 1 100 ? 1.872 -5.707 9.128 1.00 96.25 100 ARG A CA 1
ATOM 777 C C . ARG A 1 100 ? 3.058 -6.667 9.068 1.00 96.25 100 ARG A C 1
ATOM 779 O O . ARG A 1 100 ? 4.041 -6.470 9.775 1.00 96.25 100 ARG A O 1
ATOM 786 N N . ALA A 1 101 ? 2.981 -7.692 8.222 1.00 97.06 101 ALA A N 1
ATOM 787 C CA . ALA A 1 101 ? 4.044 -8.682 8.089 1.00 97.06 101 ALA A CA 1
ATOM 788 C C . ALA A 1 101 ? 5.303 -8.136 7.390 1.00 97.06 101 ALA A C 1
ATOM 790 O O . ALA A 1 101 ? 6.406 -8.623 7.653 1.00 97.06 101 ALA A O 1
ATOM 791 N N . LEU A 1 102 ? 5.142 -7.165 6.483 1.00 97.00 102 LEU A N 1
ATOM 792 C CA . LEU A 1 102 ? 6.218 -6.661 5.623 1.00 97.00 102 LEU A CA 1
ATOM 793 C C . LEU A 1 102 ? 6.776 -5.302 6.057 1.00 97.00 102 LEU A C 1
ATOM 795 O O . LEU A 1 102 ? 7.969 -5.071 5.877 1.00 97.00 102 LEU A O 1
ATOM 799 N N . ALA A 1 103 ? 5.967 -4.426 6.660 1.00 95.19 103 ALA A N 1
ATOM 800 C CA . ALA A 1 103 ? 6.400 -3.110 7.132 1.00 95.19 103 ALA A CA 1
ATOM 801 C C . ALA A 1 103 ? 7.679 -3.133 7.998 1.00 95.19 103 ALA A C 1
ATOM 803 O O . ALA A 1 103 ? 8.556 -2.314 7.736 1.00 95.19 103 ALA A O 1
ATOM 804 N N . PRO A 1 104 ? 7.870 -4.062 8.962 1.00 93.69 104 PRO A N 1
ATOM 805 C CA . PRO A 1 104 ? 9.109 -4.102 9.747 1.00 93.69 104 PRO A CA 1
ATOM 806 C C . PRO A 1 104 ? 10.323 -4.663 8.984 1.00 93.69 104 PRO A C 1
ATOM 808 O O . PRO A 1 104 ? 11.443 -4.564 9.477 1.00 93.69 104 PRO A O 1
ATOM 811 N N . LYS A 1 105 ? 10.125 -5.279 7.810 1.00 95.94 105 LYS A N 1
ATOM 812 C CA . LYS A 1 105 ? 11.189 -5.919 7.013 1.00 95.94 105 LYS A CA 1
ATOM 813 C C . LYS A 1 105 ? 11.705 -5.025 5.891 1.00 95.94 105 LYS A C 1
ATOM 815 O O . LYS A 1 105 ? 12.874 -5.099 5.524 1.00 95.94 105 LYS A O 1
ATOM 820 N N . VAL A 1 106 ? 10.832 -4.194 5.328 1.00 95.75 106 VAL A N 1
ATOM 821 C CA . VAL A 1 106 ? 11.165 -3.332 4.194 1.00 95.75 106 VAL A CA 1
ATOM 822 C C . VAL A 1 106 ? 11.793 -2.041 4.703 1.00 95.75 106 VAL A C 1
ATOM 824 O O . VAL A 1 106 ? 11.133 -1.214 5.328 1.00 95.75 106 VAL A O 1
ATOM 827 N N . GLN A 1 107 ? 13.074 -1.852 4.398 1.00 92.31 107 GLN A N 1
ATOM 828 C CA . GLN A 1 107 ? 13.779 -0.618 4.723 1.00 92.31 107 GLN A CA 1
ATOM 829 C C . GLN A 1 107 ? 13.404 0.513 3.757 1.00 92.31 107 GLN A C 1
ATOM 831 O O . GLN A 1 107 ? 13.201 0.303 2.557 1.00 92.31 107 GLN A O 1
ATOM 836 N N . SER A 1 108 ? 13.342 1.723 4.310 1.00 90.31 108 SER A N 1
ATOM 837 C CA . SER A 1 108 ? 13.230 2.972 3.556 1.00 90.31 108 SER A CA 1
ATOM 838 C C . SER A 1 108 ? 14.456 3.145 2.657 1.00 90.31 108 SER A C 1
ATOM 840 O O . SER A 1 108 ? 15.578 2.958 3.123 1.00 90.31 108 SER A O 1
ATOM 842 N N . GLN A 1 109 ? 14.269 3.541 1.398 1.00 88.06 109 GLN A N 1
ATOM 843 C CA . GLN A 1 109 ? 15.386 3.797 0.470 1.00 88.06 109 GLN A CA 1
ATOM 844 C C . GLN A 1 109 ? 16.062 5.161 0.684 1.00 88.06 109 GLN A C 1
ATOM 846 O O . GLN A 1 109 ? 17.072 5.464 0.058 1.00 88.06 109 GLN A O 1
ATOM 851 N N . GLY A 1 110 ? 15.519 5.989 1.573 1.00 84.62 110 GLY A N 1
ATOM 852 C CA . GLY A 1 110 ? 16.065 7.298 1.908 1.00 84.62 110 GLY A CA 1
ATOM 853 C C . GLY A 1 110 ? 15.097 8.115 2.764 1.00 84.62 110 GLY A C 1
ATOM 854 O O . GLY A 1 110 ? 14.038 7.606 3.150 1.00 84.62 110 GLY A O 1
ATOM 855 N N . PRO A 1 111 ? 15.436 9.377 3.076 1.00 83.62 111 PRO A N 1
ATOM 856 C CA . PRO A 1 111 ? 14.547 10.275 3.810 1.00 83.62 111 PRO A CA 1
ATOM 857 C C . PRO A 1 111 ? 13.256 10.587 3.038 1.00 83.62 111 PRO A C 1
ATOM 859 O O . PRO A 1 111 ? 12.209 10.723 3.667 1.00 83.62 111 PRO A O 1
ATOM 862 N N . ASP A 1 112 ? 13.304 10.605 1.707 1.00 83.94 112 ASP A N 1
ATOM 863 C CA . ASP A 1 112 ? 12.172 10.993 0.853 1.00 83.94 112 ASP A CA 1
ATOM 864 C C . ASP A 1 112 ? 11.235 9.828 0.484 1.00 83.94 112 ASP A C 1
ATOM 866 O O . ASP A 1 112 ? 10.244 10.017 -0.222 1.00 83.94 112 ASP A O 1
ATOM 870 N N . ASP A 1 113 ? 11.498 8.618 0.987 1.00 86.69 113 ASP A N 1
ATOM 871 C CA . ASP A 1 113 ? 10.663 7.430 0.764 1.00 86.69 113 ASP A CA 1
ATOM 872 C C . ASP A 1 113 ? 9.422 7.446 1.677 1.00 86.69 113 ASP A C 1
ATOM 874 O O . ASP A 1 113 ? 9.232 6.653 2.608 1.00 86.69 113 ASP A O 1
ATOM 878 N N . ALA A 1 114 ? 8.557 8.424 1.405 1.00 87.19 114 ALA A N 1
ATOM 879 C CA . ALA A 1 114 ? 7.309 8.643 2.122 1.00 87.19 114 ALA A CA 1
ATOM 880 C C . ALA A 1 114 ? 6.342 7.456 1.987 1.00 87.19 114 ALA A C 1
ATOM 882 O O . ALA A 1 114 ? 5.501 7.256 2.863 1.00 87.19 114 ALA A O 1
ATOM 883 N N . GLN A 1 115 ? 6.470 6.647 0.931 1.00 89.12 115 GLN A N 1
ATOM 884 C CA . GLN A 1 115 ? 5.604 5.490 0.709 1.00 89.12 115 GLN A CA 1
ATOM 885 C C . GLN A 1 115 ? 5.819 4.415 1.779 1.00 89.12 115 GLN A C 1
ATOM 887 O O . GLN A 1 115 ? 4.841 3.895 2.315 1.00 89.12 115 GLN A O 1
ATOM 892 N N . VAL A 1 116 ? 7.072 4.120 2.147 1.00 92.38 116 VAL A N 1
ATOM 893 C CA . VAL A 1 116 ? 7.362 3.158 3.224 1.00 92.38 116 VAL A CA 1
ATOM 894 C C . VAL A 1 116 ? 7.170 3.786 4.600 1.00 92.38 116 VAL A C 1
ATOM 896 O O . VAL A 1 116 ? 6.445 3.231 5.429 1.00 92.38 116 VAL A O 1
ATOM 899 N N . ARG A 1 117 ? 7.769 4.958 4.842 1.00 88.69 117 ARG A N 1
ATOM 900 C CA . ARG A 1 117 ? 7.732 5.613 6.160 1.00 88.69 117 ARG A CA 1
ATOM 901 C C . ARG A 1 117 ? 6.336 6.100 6.541 1.00 88.69 117 ARG A C 1
ATOM 903 O O . ARG A 1 117 ? 5.833 5.775 7.614 1.00 88.69 117 ARG A O 1
ATOM 910 N N . GLY A 1 118 ? 5.724 6.891 5.664 1.00 88.25 118 GLY A N 1
ATOM 911 C CA . GLY A 1 118 ? 4.407 7.481 5.887 1.00 88.25 118 GLY A CA 1
ATOM 912 C C . GLY A 1 118 ? 3.298 6.440 5.816 1.00 88.25 118 GLY A C 1
ATOM 913 O O . GLY A 1 118 ? 2.366 6.493 6.613 1.00 88.25 118 GLY A O 1
ATOM 914 N N . GLY A 1 119 ? 3.434 5.442 4.934 1.00 89.25 119 GLY A N 1
ATOM 915 C CA . GLY A 1 119 ? 2.491 4.329 4.842 1.00 89.25 119 GLY A CA 1
ATOM 916 C C . GLY A 1 119 ? 2.322 3.603 6.177 1.00 89.25 119 GLY A C 1
ATOM 917 O O . GLY A 1 119 ? 1.194 3.460 6.640 1.00 89.25 119 GLY A O 1
ATOM 918 N N . ALA A 1 120 ? 3.433 3.252 6.841 1.00 88.31 120 ALA A N 1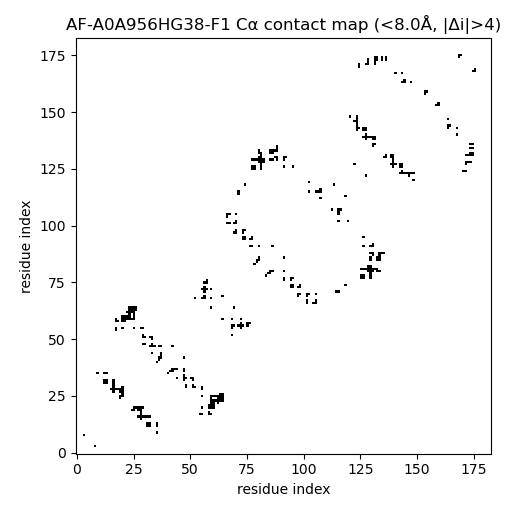
ATOM 919 C CA . ALA A 1 120 ? 3.425 2.596 8.152 1.00 88.31 120 ALA A CA 1
ATOM 920 C C . ALA A 1 120 ? 2.720 3.443 9.229 1.00 88.31 120 ALA A C 1
ATOM 922 O O . ALA A 1 120 ? 1.873 2.945 9.970 1.00 88.31 120 ALA A O 1
ATOM 923 N N . GLN A 1 121 ? 3.035 4.740 9.284 1.00 89.25 121 GLN A N 1
ATOM 924 C CA . GLN A 1 121 ? 2.446 5.677 10.247 1.00 89.25 121 GLN A CA 1
ATOM 925 C C . GLN A 1 121 ? 0.952 5.915 10.003 1.00 89.25 121 GLN A C 1
ATOM 927 O O . GLN A 1 121 ? 0.202 6.134 10.948 1.00 89.25 121 GLN A O 1
ATOM 932 N N . ALA A 1 122 ? 0.505 5.851 8.749 1.00 93.19 122 ALA A N 1
ATOM 933 C CA . ALA A 1 122 ? -0.880 6.091 8.364 1.00 93.19 122 ALA A CA 1
ATOM 934 C C . ALA A 1 122 ? -1.776 4.840 8.444 1.00 93.19 122 ALA A C 1
ATOM 936 O O . ALA A 1 122 ? -2.968 4.940 8.130 1.00 93.19 122 ALA A O 1
ATOM 937 N N . LEU A 1 123 ? -1.251 3.667 8.842 1.00 94.38 123 LEU A N 1
ATOM 938 C CA . LEU A 1 123 ? -2.036 2.423 8.863 1.00 94.38 123 LEU A CA 1
ATOM 939 C C . LEU A 1 123 ? -3.255 2.506 9.780 1.00 94.38 123 LEU A C 1
ATOM 941 O O . LEU A 1 123 ? -4.310 2.004 9.395 1.00 94.38 123 LEU A O 1
ATOM 945 N N . PHE A 1 124 ? -3.122 3.114 10.966 1.00 94.88 124 PHE A N 1
ATOM 946 C CA . PHE A 1 124 ? -4.217 3.195 11.941 1.00 94.88 124 PHE A CA 1
ATOM 947 C C . PHE A 1 124 ? -5.468 3.819 11.321 1.00 94.88 124 PHE A C 1
ATOM 949 O O . PHE A 1 124 ? -6.569 3.311 11.500 1.00 94.88 124 PHE A O 1
ATOM 956 N N . HIS A 1 125 ? -5.276 4.869 10.520 1.00 96.62 125 HIS A N 1
ATOM 957 C CA . HIS A 1 125 ? -6.340 5.562 9.819 1.00 96.62 125 HIS A CA 1
ATOM 958 C C . HIS A 1 125 ? -6.752 4.822 8.545 1.00 96.62 125 HIS A C 1
ATOM 960 O O . HIS A 1 125 ? -7.919 4.489 8.373 1.00 96.62 125 HIS A O 1
ATOM 966 N N . THR A 1 126 ? -5.805 4.534 7.650 1.00 97.69 126 THR A N 1
ATOM 967 C CA . THR A 1 126 ? -6.114 4.025 6.303 1.00 97.69 126 THR A CA 1
ATOM 968 C C . THR A 1 126 ? -6.754 2.637 6.353 1.00 97.69 126 THR A C 1
ATOM 970 O O . THR A 1 126 ? -7.726 2.374 5.645 1.00 97.69 126 THR A O 1
ATOM 973 N N . ALA A 1 127 ? -6.267 1.750 7.225 1.00 97.94 127 ALA A N 1
ATOM 974 C CA . ALA A 1 127 ? -6.844 0.419 7.366 1.00 97.94 127 ALA A CA 1
ATOM 975 C C . ALA A 1 127 ? -8.222 0.454 8.040 1.00 97.94 127 ALA A C 1
ATOM 977 O O . ALA A 1 127 ? -9.145 -0.221 7.578 1.00 97.94 127 ALA A O 1
ATOM 978 N N . ALA A 1 128 ? -8.390 1.280 9.078 1.00 98.06 128 ALA A N 1
ATOM 979 C CA . ALA A 1 128 ? -9.689 1.482 9.710 1.00 98.06 128 ALA A CA 1
ATOM 980 C C . ALA A 1 128 ? -10.705 2.106 8.741 1.00 98.06 128 ALA A C 1
ATOM 982 O O . ALA A 1 128 ? -11.850 1.671 8.700 1.00 98.06 128 ALA A O 1
ATOM 983 N N . ALA A 1 129 ? -10.289 3.060 7.907 1.00 98.19 129 ALA A N 1
ATOM 984 C CA . ALA A 1 129 ? -11.143 3.680 6.899 1.00 98.19 129 ALA A CA 1
ATOM 985 C C . ALA A 1 129 ? -11.577 2.676 5.818 1.00 98.19 129 ALA A C 1
ATOM 987 O O . ALA A 1 129 ? -12.755 2.651 5.459 1.00 98.19 129 ALA A O 1
ATOM 988 N N . CYS A 1 130 ? -10.675 1.797 5.359 1.00 98.50 130 CYS A N 1
ATOM 989 C CA . CYS A 1 130 ? -11.015 0.696 4.448 1.00 98.50 130 CYS A CA 1
ATOM 990 C C . CYS A 1 130 ? -12.100 -0.207 5.057 1.00 98.50 130 CYS A C 1
ATOM 992 O O . CYS A 1 130 ? -13.132 -0.453 4.433 1.00 98.50 130 CYS A O 1
ATOM 994 N N . LEU A 1 131 ? -11.902 -0.655 6.303 1.00 98.38 131 LEU A N 1
ATOM 995 C CA . LEU A 1 131 ? -12.848 -1.521 7.017 1.00 98.38 131 LEU A CA 1
ATOM 996 C C . LEU A 1 131 ? -14.188 -0.827 7.287 1.00 98.38 131 LEU A C 1
ATOM 998 O O . LEU A 1 131 ? -15.243 -1.415 7.049 1.00 98.38 131 LEU A O 1
ATOM 1002 N N . GLY A 1 132 ? -14.157 0.436 7.710 1.00 97.69 132 GLY A N 1
ATOM 1003 C CA . GLY A 1 132 ? -15.356 1.225 7.963 1.00 97.69 132 GLY A CA 1
ATOM 1004 C C . GLY A 1 132 ? -16.175 1.432 6.694 1.00 97.69 132 GLY A C 1
ATOM 1005 O O . GLY A 1 132 ? -17.377 1.178 6.684 1.00 97.69 132 GLY A O 1
ATOM 1006 N N . ARG A 1 133 ? -15.527 1.780 5.575 1.00 97.44 133 ARG A N 1
ATOM 1007 C CA . ARG A 1 133 ? -16.196 1.875 4.268 1.00 97.44 133 ARG A CA 1
ATOM 1008 C C . ARG A 1 133 ? -16.728 0.525 3.780 1.00 97.44 133 ARG A C 1
ATOM 1010 O O . ARG A 1 133 ? -17.767 0.472 3.115 1.00 97.44 133 ARG A O 1
ATOM 1017 N N . ALA A 1 134 ? -16.045 -0.568 4.119 1.00 97.31 134 ALA A N 1
ATOM 1018 C CA . ALA A 1 134 ? -16.500 -1.929 3.855 1.00 97.31 134 ALA A CA 1
ATOM 1019 C C . ALA A 1 134 ? -17.698 -2.355 4.732 1.00 97.31 134 ALA A C 1
ATOM 1021 O O . ALA A 1 134 ? -18.346 -3.352 4.411 1.00 97.31 134 ALA A O 1
ATOM 1022 N N . GLY A 1 135 ? -18.038 -1.583 5.772 1.00 96.12 135 GLY A N 1
ATOM 1023 C CA . GLY A 1 135 ? -19.156 -1.826 6.689 1.00 96.12 135 GLY A CA 1
ATOM 1024 C C . GLY A 1 135 ? -18.788 -2.608 7.953 1.00 96.12 135 GLY A C 1
ATOM 1025 O O . GLY A 1 135 ? -19.679 -2.973 8.712 1.00 96.12 135 GLY A O 1
ATOM 1026 N N . ASP A 1 136 ? -17.502 -2.873 8.198 1.00 97.12 136 ASP A N 1
ATOM 1027 C CA . ASP A 1 136 ? -17.023 -3.600 9.378 1.00 97.12 136 ASP A CA 1
ATOM 1028 C C . ASP A 1 136 ? -16.456 -2.627 10.419 1.00 97.12 136 ASP A C 1
ATOM 1030 O O . ASP A 1 136 ? -15.244 -2.491 10.610 1.00 97.12 136 ASP A O 1
ATOM 1034 N N . CYS A 1 137 ? -17.357 -1.900 11.079 1.00 96.94 137 CYS A N 1
ATOM 1035 C CA . CYS A 1 137 ? -16.983 -0.883 12.058 1.00 96.94 137 CYS A CA 1
ATOM 1036 C C . CYS A 1 137 ? -16.360 -1.458 13.335 1.00 96.94 137 CYS A C 1
ATOM 1038 O O . CYS A 1 137 ? -15.535 -0.792 13.961 1.00 96.94 137 CYS A O 1
ATOM 1040 N N . GLY A 1 138 ? -16.695 -2.702 13.691 1.00 96.56 138 GLY A N 1
ATOM 1041 C CA . GLY A 1 138 ? -16.067 -3.406 14.807 1.00 96.56 138 GLY A CA 1
ATOM 1042 C C . GLY A 1 138 ? -14.586 -3.668 14.539 1.00 96.56 138 GLY A C 1
ATOM 1043 O O . GLY A 1 138 ? -13.735 -3.287 15.347 1.00 96.56 138 G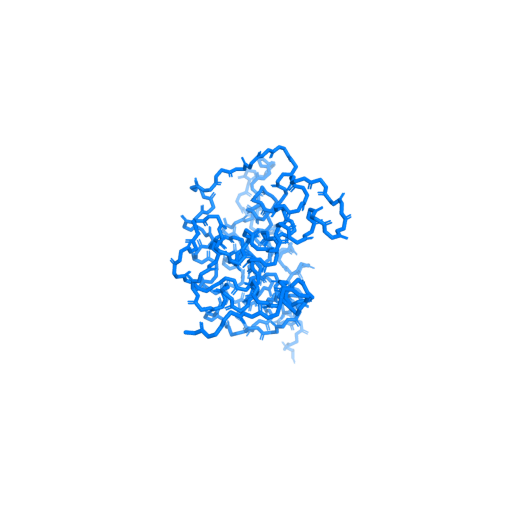LY A O 1
ATOM 1044 N N . ALA A 1 139 ? -14.260 -4.242 13.375 1.00 97.69 139 ALA A N 1
ATOM 1045 C CA . ALA A 1 139 ? -12.869 -4.443 12.981 1.00 97.69 139 ALA A CA 1
ATOM 1046 C C . ALA A 1 139 ? -12.142 -3.112 12.743 1.00 97.69 139 ALA A C 1
ATOM 1048 O O . ALA A 1 139 ? -10.981 -2.978 13.130 1.00 97.69 139 ALA A O 1
ATOM 1049 N N . ALA A 1 140 ? -12.816 -2.118 12.154 1.00 98.12 140 ALA A N 1
ATOM 1050 C CA . ALA A 1 140 ? -12.248 -0.787 11.957 1.00 98.12 140 ALA A CA 1
ATOM 1051 C C . ALA A 1 140 ? -11.793 -0.168 13.285 1.00 98.12 140 ALA A C 1
ATOM 1053 O O . ALA A 1 140 ? -10.658 0.299 13.382 1.00 98.12 140 ALA A O 1
ATOM 1054 N N . TYR A 1 141 ? -12.643 -0.209 14.317 1.00 97.31 141 TYR A N 1
ATOM 1055 C CA . TYR A 1 141 ? -12.307 0.331 15.632 1.00 97.31 141 TYR A CA 1
ATOM 1056 C C . TYR A 1 141 ? -11.164 -0.434 16.300 1.00 97.31 141 TYR A C 1
ATOM 1058 O O . TYR A 1 141 ? -10.243 0.182 16.836 1.00 97.31 141 TYR A O 1
ATOM 1066 N N . ALA A 1 142 ? -11.184 -1.769 16.230 1.00 96.94 142 ALA A N 1
ATOM 1067 C CA . ALA A 1 142 ? -10.123 -2.599 16.791 1.00 96.94 142 ALA A CA 1
ATOM 1068 C C . ALA A 1 142 ? -8.750 -2.247 16.192 1.00 96.94 142 ALA A C 1
ATOM 1070 O O . ALA A 1 142 ? -7.796 -2.026 16.938 1.00 96.94 142 ALA A O 1
ATOM 1071 N N . VAL A 1 143 ? -8.672 -2.121 14.862 1.00 96.94 143 VAL A N 1
ATOM 1072 C CA . VAL A 1 143 ? -7.442 -1.744 14.148 1.00 96.94 143 VAL A CA 1
ATOM 1073 C C . VAL A 1 143 ? -7.017 -0.316 14.473 1.00 96.94 143 VAL A C 1
ATOM 1075 O O . VAL A 1 143 ? -5.835 -0.080 14.722 1.00 96.94 143 VAL A O 1
ATOM 1078 N N . PHE A 1 144 ? -7.963 0.627 14.490 1.00 96.81 144 PHE A N 1
ATOM 1079 C CA . PHE A 1 144 ? -7.680 2.024 14.806 1.00 96.81 144 PHE A CA 1
ATOM 1080 C C . PHE A 1 144 ? -7.088 2.160 16.208 1.00 96.81 144 PHE A C 1
ATOM 1082 O O . PHE A 1 144 ? -6.064 2.810 16.365 1.00 96.81 144 PHE A O 1
ATOM 1089 N N . ARG A 1 145 ? -7.691 1.502 17.209 1.00 94.88 145 ARG A N 1
ATOM 1090 C CA . ARG A 1 145 ? -7.220 1.512 18.600 1.00 94.88 145 ARG A CA 1
ATOM 1091 C C . ARG A 1 145 ? -5.856 0.851 18.760 1.00 94.88 145 ARG A C 1
ATOM 1093 O O . ARG A 1 145 ? -5.011 1.392 19.461 1.00 94.88 145 ARG A O 1
ATOM 1100 N N . GLU A 1 146 ? -5.651 -0.309 18.138 1.00 94.00 146 GLU A N 1
ATOM 1101 C CA . GLU A 1 146 ? -4.390 -1.058 18.227 1.00 94.00 146 GLU A CA 1
ATOM 1102 C C . GLU A 1 146 ? -3.211 -0.260 17.662 1.00 94.00 146 GLU A C 1
ATOM 1104 O O . GLU A 1 146 ? -2.130 -0.255 18.242 1.00 94.00 146 GLU A O 1
ATOM 1109 N N . LEU A 1 147 ? -3.422 0.408 16.526 1.00 93.50 147 LEU A N 1
ATOM 1110 C CA . LEU A 1 147 ? -2.365 1.109 15.801 1.00 93.50 147 LEU A CA 1
ATOM 1111 C C . LEU A 1 147 ? -2.322 2.610 16.100 1.00 93.50 147 LEU A C 1
ATOM 1113 O O . LEU A 1 147 ? -1.497 3.312 15.514 1.00 93.50 147 LEU A O 1
ATOM 1117 N N . PHE A 1 148 ? -3.208 3.111 16.965 1.00 92.19 148 PHE A N 1
ATOM 1118 C CA . PHE A 1 148 ? -3.274 4.532 17.276 1.00 92.19 148 PHE A CA 1
ATOM 1119 C C . PHE A 1 148 ? -1.908 5.007 17.790 1.00 92.19 148 PHE A C 1
ATOM 1121 O O . PHE A 1 148 ? -1.393 4.408 18.741 1.00 92.19 148 PHE A O 1
ATOM 1128 N N . PRO A 1 149 ? -1.311 6.056 17.191 1.00 87.81 149 PRO A N 1
ATOM 1129 C CA . PRO A 1 149 ? 0.020 6.503 17.569 1.00 87.81 149 PRO A CA 1
ATOM 1130 C C . PRO A 1 149 ? 0.099 6.804 19.064 1.00 87.81 149 PRO A C 1
ATOM 1132 O O . PRO A 1 149 ? -0.659 7.624 19.588 1.00 87.81 149 PRO A O 1
ATOM 1135 N N . ASP A 1 150 ? 1.030 6.147 19.753 1.00 80.94 150 ASP A N 1
ATOM 1136 C CA . ASP A 1 150 ? 1.319 6.479 21.140 1.00 80.94 150 ASP A CA 1
ATOM 1137 C C . ASP A 1 150 ? 2.114 7.783 21.173 1.00 80.94 150 ASP A C 1
ATOM 1139 O O . ASP A 1 150 ? 3.298 7.821 20.843 1.00 80.94 150 ASP A O 1
ATOM 1143 N N . GLN A 1 151 ? 1.443 8.878 21.519 1.00 68.44 151 GLN A N 1
ATOM 1144 C CA . GLN A 1 151 ? 2.084 10.186 21.630 1.00 68.44 151 GLN A CA 1
ATOM 1145 C C . GLN A 1 151 ? 2.800 10.377 22.977 1.00 68.44 151 GLN A C 1
ATOM 1147 O O . GLN A 1 151 ? 3.255 11.482 23.259 1.00 68.44 151 GLN A O 1
ATOM 1152 N N . GLY A 1 152 ? 2.874 9.353 23.842 1.00 66.94 152 GLY A N 1
ATOM 1153 C CA . GLY A 1 152 ? 3.569 9.410 25.137 1.00 66.94 152 GLY A CA 1
ATOM 1154 C C . GLY A 1 152 ? 2.982 10.407 26.147 1.00 66.94 152 GLY A C 1
ATOM 1155 O O . GLY A 1 152 ? 3.480 10.519 27.264 1.00 66.94 152 GLY A O 1
ATOM 1156 N N . ALA A 1 153 ? 1.923 11.128 25.772 1.00 65.06 153 ALA A N 1
ATOM 1157 C CA . ALA A 1 153 ? 1.378 12.254 26.521 1.00 65.06 153 ALA A CA 1
ATOM 1158 C C . ALA A 1 153 ? 0.238 11.868 27.479 1.00 65.06 153 ALA A C 1
ATOM 1160 O O . ALA A 1 153 ? -0.091 12.643 28.373 1.00 65.06 153 ALA A O 1
ATOM 1161 N N . ILE A 1 154 ? -0.375 10.687 27.318 1.00 78.31 154 ILE A N 1
ATOM 1162 C CA . ILE A 1 154 ? -1.556 10.277 28.092 1.00 78.31 154 ILE A CA 1
ATOM 1163 C C . ILE A 1 154 ? -1.263 8.962 28.814 1.00 78.31 154 ILE A C 1
ATOM 1165 O O . ILE A 1 154 ? -1.368 7.884 28.231 1.00 78.31 154 ILE A O 1
ATOM 1169 N N . GLN A 1 155 ? -0.894 9.062 30.092 1.00 79.81 155 GLN A N 1
ATOM 1170 C CA . GLN A 1 155 ? -0.631 7.894 30.943 1.00 79.81 155 GLN A CA 1
ATOM 1171 C C . GLN A 1 155 ? -1.912 7.264 31.506 1.00 79.81 155 GLN A C 1
ATOM 1173 O O . GLN A 1 155 ? -1.936 6.067 31.782 1.00 79.81 155 GLN A O 1
ATOM 1178 N N . ASP A 1 156 ? -2.987 8.045 31.654 1.00 88.31 156 ASP A N 1
ATOM 1179 C CA . ASP A 1 156 ? -4.275 7.531 32.119 1.00 88.31 156 ASP A CA 1
ATOM 1180 C C . ASP A 1 156 ? -4.983 6.726 31.017 1.00 88.31 156 ASP A C 1
ATOM 1182 O O . ASP A 1 156 ? -5.352 7.257 29.965 1.00 88.31 156 ASP A O 1
ATOM 1186 N N . ALA A 1 157 ? -5.202 5.437 31.278 1.00 87.50 157 ALA A N 1
ATOM 1187 C CA . ALA A 1 157 ? -5.805 4.509 30.325 1.00 87.50 157 ALA A CA 1
ATOM 1188 C C . ALA A 1 157 ? -7.237 4.912 29.936 1.00 87.50 157 ALA A C 1
ATOM 1190 O O . ALA A 1 157 ? -7.623 4.766 28.776 1.00 87.50 157 ALA A O 1
ATOM 1191 N N . THR A 1 158 ? -8.007 5.463 30.879 1.00 90.06 158 THR A N 1
ATOM 1192 C CA . THR A 1 158 ? -9.396 5.886 30.641 1.00 90.06 158 THR A CA 1
ATOM 1193 C C . THR A 1 158 ? -9.446 7.066 29.675 1.00 90.06 158 THR A C 1
ATOM 1195 O O . THR A 1 158 ? -10.190 7.057 28.693 1.00 90.06 158 THR A O 1
ATOM 1198 N N . THR A 1 159 ? -8.604 8.070 29.911 1.00 90.38 159 THR A N 1
ATOM 1199 C CA . THR A 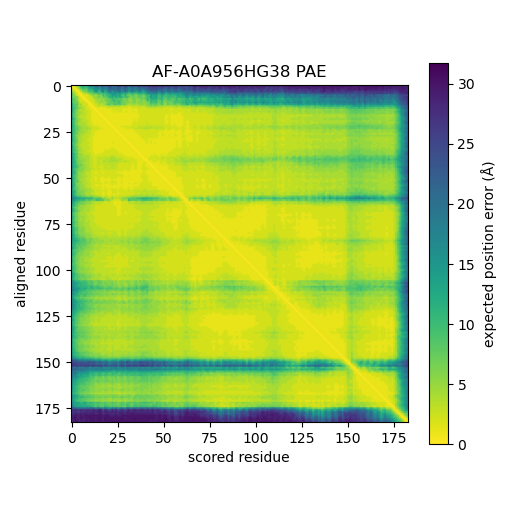1 159 ? -8.456 9.239 29.044 1.00 90.38 159 THR A CA 1
ATOM 1200 C C . THR A 1 159 ? -7.939 8.834 27.671 1.00 90.38 159 THR A C 1
ATOM 1202 O O . THR A 1 159 ? -8.463 9.313 26.667 1.00 90.38 159 THR A O 1
ATOM 1205 N N . ARG A 1 160 ? -6.968 7.913 27.600 1.00 89.94 160 ARG A N 1
ATOM 1206 C CA . ARG A 1 160 ? -6.449 7.398 26.326 1.00 89.94 160 ARG A CA 1
ATOM 1207 C C . ARG A 1 160 ? -7.545 6.721 25.506 1.00 89.94 160 ARG A C 1
ATOM 1209 O O . ARG A 1 160 ? -7.708 7.047 24.335 1.00 89.94 160 ARG A O 1
ATOM 1216 N N . GLU A 1 161 ? -8.319 5.826 26.112 1.00 91.00 161 GLU A N 1
ATOM 1217 C CA . GLU A 1 161 ? -9.429 5.141 25.437 1.00 91.00 161 GLU A CA 1
ATOM 1218 C C . GLU A 1 161 ? -10.497 6.132 24.949 1.00 91.00 161 GLU A C 1
ATOM 1220 O O . GLU A 1 161 ? -10.991 6.005 23.825 1.00 91.00 161 GLU A O 1
ATOM 1225 N N . ARG A 1 162 ? -10.819 7.157 25.752 1.00 91.81 162 ARG A N 1
ATOM 1226 C CA . ARG A 1 162 ? -11.746 8.224 25.351 1.00 91.81 162 ARG A CA 1
ATOM 1227 C C . ARG A 1 162 ? -11.232 8.993 24.133 1.00 91.81 162 ARG A C 1
ATOM 1229 O O . ARG A 1 162 ? -11.970 9.128 23.163 1.00 91.81 162 ARG A O 1
ATOM 1236 N N . VAL A 1 163 ? -9.968 9.420 24.144 1.00 92.19 163 VAL A N 1
ATOM 1237 C CA . VAL A 1 163 ? -9.343 10.134 23.015 1.00 92.19 163 VAL A CA 1
ATOM 1238 C C . VAL A 1 163 ? -9.332 9.277 21.752 1.00 92.19 163 VAL A C 1
ATOM 1240 O O . VAL A 1 163 ? -9.691 9.763 20.683 1.00 92.19 163 VAL A O 1
ATOM 1243 N N . ILE A 1 164 ? -8.977 7.994 21.858 1.00 93.31 164 ILE A N 1
ATOM 1244 C CA . ILE A 1 164 ? -8.993 7.073 20.712 1.00 93.31 164 ILE A CA 1
ATOM 1245 C C . ILE A 1 164 ? -10.407 6.944 20.140 1.00 93.31 164 ILE A C 1
ATOM 1247 O O . ILE A 1 164 ? -10.586 6.935 18.923 1.00 93.31 164 ILE A O 1
ATOM 1251 N N . ARG A 1 165 ? -11.421 6.839 21.004 1.00 93.56 165 ARG A N 1
ATOM 1252 C CA . ARG A 1 165 ? -12.824 6.724 20.593 1.00 93.56 165 ARG A CA 1
ATOM 1253 C C . ARG A 1 165 ? -13.332 7.987 19.904 1.00 93.56 165 ARG A C 1
ATOM 1255 O O . ARG A 1 165 ? -13.915 7.877 18.829 1.00 93.56 165 ARG A O 1
ATOM 1262 N N . GLU A 1 166 ? -13.072 9.155 20.484 1.00 93.12 166 GLU A N 1
ATOM 1263 C CA . GLU A 1 166 ? -13.416 10.456 19.897 1.00 93.12 166 GLU A CA 1
ATOM 1264 C C . GLU A 1 166 ? -12.712 10.643 18.540 1.00 93.12 166 GLU A C 1
ATOM 1266 O O . GLU A 1 166 ? -13.349 11.002 17.548 1.00 93.12 166 GLU A O 1
ATOM 1271 N N . ALA A 1 167 ? -11.421 10.304 18.451 1.00 94.12 167 ALA A N 1
ATOM 1272 C CA . ALA A 1 167 ? -10.667 10.355 17.201 1.00 94.12 167 ALA A CA 1
ATOM 1273 C C . ALA A 1 167 ? -11.228 9.389 16.146 1.00 94.12 167 ALA A C 1
ATOM 1275 O O . ALA A 1 167 ? -11.381 9.772 14.987 1.00 94.12 167 ALA A O 1
ATOM 1276 N N . PHE A 1 168 ? -11.582 8.159 16.528 1.00 95.88 168 PHE A N 1
ATOM 1277 C CA . PHE A 1 168 ? -12.198 7.196 15.615 1.00 95.88 168 PHE A CA 1
ATOM 1278 C C . PHE A 1 168 ? -13.526 7.715 15.057 1.00 95.88 168 PHE A C 1
ATOM 1280 O O . PHE A 1 168 ? -13.740 7.660 13.848 1.00 95.88 168 PHE A O 1
ATOM 1287 N N . GLN A 1 169 ? -14.395 8.255 15.914 1.00 93.38 169 GLN A N 1
ATOM 1288 C CA . GLN A 1 169 ? -15.679 8.825 15.497 1.00 93.38 169 GLN A CA 1
ATOM 1289 C C . GLN A 1 169 ? -15.496 10.031 14.566 1.00 93.38 169 GLN A C 1
ATOM 1291 O O . GLN A 1 169 ? -16.248 10.176 13.606 1.00 93.38 169 GLN A O 1
ATOM 1296 N N . GLY A 1 170 ? -14.483 10.868 14.807 1.00 93.75 170 GLY A N 1
ATOM 1297 C CA . GLY A 1 170 ? -14.185 12.023 13.958 1.00 93.75 170 GLY A CA 1
ATOM 1298 C C . GLY A 1 170 ? -13.522 11.677 12.620 1.00 93.75 170 GLY A C 1
ATOM 1299 O O . GLY A 1 170 ? -13.736 12.379 11.635 1.00 93.75 170 GLY A O 1
ATOM 1300 N N . MET A 1 171 ? -12.719 10.609 12.563 1.00 94.38 171 MET A N 1
ATOM 1301 C CA . MET A 1 171 ? -11.918 10.269 11.378 1.00 94.38 171 MET A CA 1
ATOM 1302 C C . MET A 1 171 ? -12.549 9.178 10.505 1.00 94.38 171 MET A C 1
ATOM 1304 O O . MET A 1 171 ? -12.414 9.206 9.283 1.00 94.38 171 MET A O 1
ATOM 1308 N N . ILE A 1 172 ? -13.251 8.210 11.098 1.00 96.25 172 ILE A N 1
ATOM 1309 C CA . ILE A 1 172 ? -13.823 7.061 10.382 1.00 96.25 172 ILE A CA 1
ATOM 1310 C C . ILE A 1 172 ? -15.312 7.316 10.128 1.00 96.25 172 ILE A C 1
ATOM 1312 O O . ILE A 1 172 ? -16.197 6.693 10.713 1.00 96.25 172 ILE A O 1
ATOM 1316 N N . LEU A 1 173 ? -15.583 8.251 9.214 1.00 90.94 173 LEU A N 1
ATOM 1317 C CA . LEU A 1 173 ? -16.921 8.801 8.943 1.00 90.94 173 LEU A CA 1
ATOM 1318 C C . LEU A 1 173 ? -17.989 7.738 8.644 1.00 90.94 173 LEU A C 1
ATOM 1320 O O . LEU A 1 173 ? -19.138 7.876 9.054 1.00 90.94 173 LEU A O 1
ATOM 1324 N N . HIS A 1 174 ? -17.611 6.644 7.978 1.00 91.75 174 HIS A N 1
ATOM 1325 C CA . HIS A 1 174 ? -18.530 5.547 7.655 1.00 91.75 174 HIS A CA 1
ATOM 1326 C C . HIS A 1 174 ? -19.024 4.761 8.880 1.00 91.75 174 HIS A C 1
ATOM 1328 O O . HIS A 1 174 ? -19.994 4.019 8.763 1.00 91.75 174 HIS A O 1
ATOM 1334 N N . CYS A 1 175 ? -18.388 4.938 10.040 1.00 91.88 175 CYS A N 1
ATOM 1335 C CA . CYS A 1 175 ? -18.754 4.297 11.302 1.00 91.88 175 CYS A CA 1
ATOM 1336 C C . CYS A 1 175 ? -19.335 5.262 12.341 1.00 91.88 175 CYS A C 1
ATOM 1338 O O . CYS A 1 175 ? -19.850 4.815 13.361 1.00 91.88 175 CYS A O 1
ATOM 1340 N N . ALA A 1 176 ? -19.282 6.572 12.092 1.00 73.06 176 ALA A N 1
ATOM 1341 C CA . ALA A 1 176 ? -19.822 7.584 12.999 1.00 73.06 176 ALA A CA 1
ATOM 1342 C C . ALA A 1 176 ? -21.365 7.613 13.018 1.00 73.06 176 ALA A C 1
ATOM 1344 O O . ALA A 1 176 ? -21.970 8.024 14.004 1.00 73.06 176 ALA A O 1
ATOM 1345 N N . ALA A 1 177 ? -22.013 7.142 11.947 1.00 58.19 177 ALA A N 1
ATOM 1346 C CA . ALA A 1 177 ? -23.466 7.219 11.777 1.00 58.19 177 ALA A CA 1
ATOM 1347 C C . ALA A 1 177 ? -24.274 6.189 12.595 1.00 58.19 177 ALA A C 1
ATOM 1349 O O . ALA A 1 177 ? -25.493 6.297 12.660 1.00 58.19 177 ALA A O 1
ATOM 1350 N N . THR A 1 178 ? -23.639 5.201 13.234 1.00 48.19 178 THR A N 1
ATOM 1351 C CA . THR A 1 178 ? -24.352 4.161 14.004 1.00 48.19 178 THR A CA 1
ATOM 1352 C C . THR A 1 178 ? -24.522 4.492 15.489 1.00 48.19 178 THR A C 1
ATOM 1354 O O . THR A 1 178 ? -24.978 3.643 16.246 1.00 48.19 178 THR A O 1
ATOM 1357 N N . SER A 1 179 ? -24.150 5.697 15.937 1.00 43.09 179 SER A N 1
ATOM 1358 C CA . SER A 1 179 ? -24.299 6.128 17.340 1.00 43.09 179 SER A CA 1
ATOM 1359 C C . SER A 1 179 ? -25.301 7.270 17.559 1.00 43.09 179 SER A C 1
ATOM 1361 O O . SER A 1 179 ? -25.352 7.816 18.656 1.00 43.09 179 SER A O 1
ATOM 1363 N N . SER A 1 180 ? -26.095 7.650 16.550 1.00 37.50 180 SER A N 1
ATOM 1364 C CA . SER A 1 180 ? -27.025 8.791 16.637 1.00 37.50 180 SER A CA 1
ATOM 1365 C C . SER A 1 180 ? -28.402 8.516 16.018 1.00 37.50 180 SER A C 1
ATOM 1367 O O . SER A 1 180 ? -28.896 9.321 15.230 1.00 37.50 180 SER A O 1
ATOM 1369 N N . GLY A 1 181 ? -29.023 7.383 16.346 1.00 39.94 181 GLY A N 1
ATOM 1370 C CA . GLY A 1 181 ? -30.372 7.083 15.868 1.00 39.94 181 GLY A CA 1
ATOM 1371 C C . GLY A 1 181 ? -30.873 5.718 16.307 1.00 39.94 181 GLY A C 1
ATOM 1372 O O . GLY A 1 181 ? -30.769 4.779 15.536 1.00 39.94 181 GLY A O 1
ATOM 1373 N N . ASP A 1 182 ? -31.362 5.643 17.541 1.00 31.25 182 ASP A N 1
ATOM 1374 C CA . ASP A 1 182 ? -32.502 4.814 17.953 1.00 31.25 182 ASP A CA 1
ATOM 1375 C C . ASP A 1 182 ? -32.982 5.384 19.296 1.00 31.25 182 ASP A C 1
ATOM 1377 O O . ASP A 1 182 ? -32.404 5.137 20.357 1.00 31.25 182 ASP A O 1
ATOM 1381 N N . GLY A 1 183 ? -33.980 6.261 19.194 1.00 32.31 183 GLY A N 1
ATOM 1382 C CA . GLY A 1 183 ? -34.851 6.712 20.273 1.00 32.31 183 GLY A CA 1
ATOM 1383 C C . GLY A 1 183 ? -36.278 6.319 19.932 1.00 32.31 183 GLY A C 1
ATOM 1384 O O . GLY A 1 183 ? -36.574 6.241 18.716 1.00 32.31 183 GLY A O 1
#

Mean predicted aligned error: 6.0 Å

Foldseek 3Di:
DDDDDPVVCLVCQQVVLLVCQQVQNLVSSLVSQLVSCCPVVVDDSVVSSVVSLLSLLCRHDHHPQDLSSLLSVLLVQLQCLLPPDPDALVSLVVSLVSNVVRLVPDDQPDPPSCSSVVSLLCQLQSSLSSNLSNVNNVVSLVSNLVSPDDPVPDPDPVVSVVVSVVVCLVRNVSNVVPPPDDD

Radius of gyration: 20.11 Å; Cα contacts (8 Å, |Δi|>4): 238; chains: 1; bounding box: 52×28×67 Å

Sequence (183 aa):
VAARDPKLDARLAVTRGMCEMLVGRCQDGKRRIARWYQEETNMHPERAAATAESIAATRCRGGDSTERDRLLRAYYELSDGAFMNKKRPKECQAALAEARALAPKVQSQGPDDAQVRGGAQALFHTAAACLGRAGDCGAAYAVFRELFPDQGAIQDATTRERVIREAFQGMILHCAATSSGDG

Nearest PDB structures (foldseek):
  6w2q-assembly1_A  TM=2.929E-01  e=1.995E+00  synthetic construct
  6xt4-assembly1_A  TM=3.720E-01  e=9.095E+00  synthetic construct
  5sv0-assembly1_B  TM=1.593E-01  e=3.463E+00  Escherichia coli DH1

pLDDT: mean 90.34, std 12.88, range [31.25, 98.5]

Solvent-accessible surface area (backbone atoms only — not comparable to full-atom values): 9644 Å² total; per-residue (Å²): 130,81,86,71,60,67,71,59,50,63,77,38,29,55,63,50,13,46,52,34,7,52,76,18,36,23,57,61,11,30,53,41,28,16,48,45,34,30,72,77,65,69,35,57,67,70,61,15,44,53,51,22,48,60,52,36,25,77,34,48,41,61,72,61,49,47,69,56,48,51,29,46,23,18,50,42,54,20,46,38,16,40,75,75,48,79,42,56,46,69,56,37,51,50,25,49,52,49,27,66,70,30,56,89,71,52,76,63,91,50,94,82,35,49,69,58,58,48,44,64,72,43,38,21,56,35,47,16,27,12,16,16,55,36,68,36,42,68,61,13,49,52,45,25,60,74,50,48,79,81,78,86,78,64,85,53,64,70,62,42,54,50,52,49,49,54,49,45,46,72,69,29,61,69,47,42,72,81,78,75,84,88,131